Protein AF-A0A6P1MHG3-F1 (afdb_monomer)

Sequence (185 aa):
MEKFYLDSYISREIKKKPGSLFSFETLCKLINLEFQQEWEEDNKDIQRMLSIQKNAIIGFNKEVIFFKSKIKYFVKKHNAGGTEFPKWYKNLEEAIYHENWGLAGIAEWFSKEYSESSSCKVIGDRIYFQEKGKMVLKPQKIRQERREQLVRAFLLLTPEERLDKDFHELYTLDGTRITVFRGTQ

Radius of gyration: 17.63 Å; Cα contacts (8 Å, |Δi|>4): 187; chains: 1; bounding box: 49×36×48 Å

Secondary structure (DSSP, 8-state):
-----HHHHHHHHTTS-SS-SS-HHHHHHHHHHHHHHHHHTTSS-HHHHHHHHHHHHHT-HHHHHHHHHHHHHHHHHTT-TT----TTSSSHHHHHHHHHTS-GGGGGGGSGGGTT---EEEETTEEEEEETTEEEEEEEE--HHHHHHHHHHHHTT-TTS-TT-SEEEEE-TT--EEEEE----

Organism: NCBI:txid2697030

Foldseek 3Di:
DDPPPVVVVLVVLCPDDDDQSDALVRLLVVLLVVVVVVQVVVVPCPVVVLVLLLCVQLPNVVSLCVQLVSSVVVCVVVVRLPHDADPLAPGSSRQSCCQNRYVHPCVSCPDPVNPVFPDWDADAQWIWTQDPNDTDTDPHGDHPVRVVVVVVSQCVVPVVDDPPDQWDWDAGPVRDIDIHGHDDD

Structure (mmCIF, N/CA/C/O backbone):
data_AF-A0A6P1MHG3-F1
#
_entry.id   AF-A0A6P1MHG3-F1
#
loop_
_atom_site.group_PDB
_atom_site.id
_atom_site.type_symbol
_atom_site.label_atom_id
_atom_site.label_alt_id
_atom_site.label_comp_id
_atom_site.label_asym_id
_atom_site.label_entity_id
_atom_site.label_seq_id
_atom_site.pdbx_PDB_ins_code
_atom_site.Cartn_x
_atom_site.Cartn_y
_atom_site.Cartn_z
_atom_site.occupancy
_atom_site.B_iso_or_equiv
_atom_site.auth_seq_id
_atom_site.auth_comp_id
_atom_site.auth_asym_i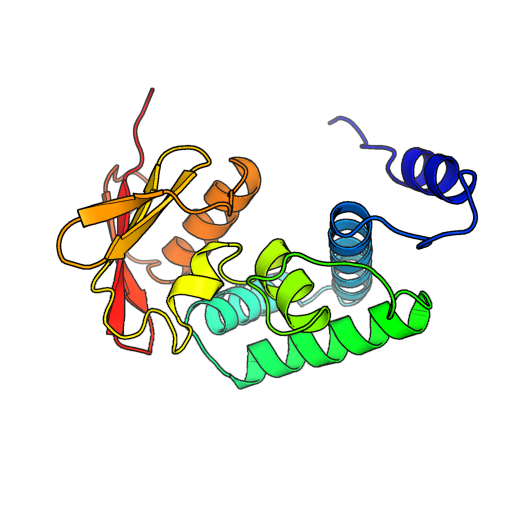d
_atom_site.auth_atom_id
_atom_site.pdbx_PDB_model_num
ATOM 1 N N . MET A 1 1 ? 21.227 -20.496 4.115 1.00 32.41 1 MET A N 1
ATOM 2 C CA . MET A 1 1 ? 20.819 -19.363 3.261 1.00 32.41 1 MET A CA 1
ATOM 3 C C . MET A 1 1 ? 20.425 -19.956 1.916 1.00 32.41 1 MET A C 1
ATOM 5 O O . MET A 1 1 ? 21.299 -20.266 1.116 1.00 32.41 1 MET A O 1
ATOM 9 N N . GLU A 1 2 ? 19.146 -20.286 1.732 1.00 28.66 2 GLU A N 1
ATOM 10 C CA . GLU A 1 2 ? 18.665 -20.869 0.473 1.00 28.66 2 GLU A CA 1
ATOM 11 C C . GLU A 1 2 ? 18.708 -19.803 -0.622 1.00 28.66 2 GLU A C 1
ATOM 13 O O . GLU A 1 2 ? 17.993 -18.806 -0.566 1.00 28.66 2 GLU A O 1
ATOM 18 N N . LYS A 1 3 ? 19.581 -20.006 -1.614 1.00 34.53 3 LYS A N 1
ATOM 19 C CA . LYS A 1 3 ? 19.561 -19.249 -2.866 1.00 34.53 3 LYS A CA 1
ATOM 20 C C . LYS A 1 3 ? 18.254 -19.585 -3.580 1.00 34.53 3 LYS A C 1
ATOM 22 O O . LYS A 1 3 ? 18.106 -20.671 -4.133 1.00 34.53 3 LYS A O 1
ATOM 27 N N . PHE A 1 4 ? 17.290 -18.676 -3.520 1.00 40.56 4 PHE A N 1
ATOM 28 C CA . PHE A 1 4 ? 16.032 -18.782 -4.245 1.00 40.56 4 PHE A CA 1
ATOM 29 C C . PHE A 1 4 ? 16.344 -18.651 -5.746 1.00 40.56 4 PHE A C 1
ATOM 31 O O . PHE A 1 4 ? 16.581 -17.551 -6.237 1.00 40.56 4 PHE A O 1
ATOM 38 N N . TYR A 1 5 ? 16.427 -19.772 -6.473 1.00 47.25 5 TYR A N 1
ATOM 39 C CA . TYR A 1 5 ? 16.747 -19.814 -7.910 1.00 47.25 5 TYR A CA 1
ATOM 40 C C . TYR A 1 5 ? 15.567 -19.310 -8.762 1.00 47.25 5 TYR A C 1
ATOM 42 O O . TYR A 1 5 ? 14.957 -20.065 -9.526 1.00 47.25 5 TYR A O 1
ATOM 50 N N . LEU A 1 6 ? 15.232 -18.026 -8.630 1.00 48.16 6 LEU A N 1
ATOM 51 C CA . LEU A 1 6 ? 14.148 -17.374 -9.363 1.00 48.16 6 LEU A CA 1
ATOM 52 C C . LEU A 1 6 ? 14.416 -17.356 -10.876 1.00 48.16 6 LEU A C 1
ATOM 54 O O . LEU A 1 6 ? 13.476 -17.513 -11.648 1.00 48.16 6 LEU A O 1
ATOM 58 N N . ASP A 1 7 ? 15.683 -17.303 -11.296 1.00 50.72 7 ASP A N 1
ATOM 59 C CA . ASP A 1 7 ? 16.084 -17.401 -12.708 1.00 50.72 7 ASP A CA 1
ATOM 60 C C . ASP A 1 7 ? 15.585 -18.698 -13.356 1.00 50.72 7 ASP A C 1
ATOM 62 O O . ASP A 1 7 ? 15.110 -18.708 -14.495 1.00 50.72 7 ASP A O 1
ATOM 66 N N . SER A 1 8 ? 15.614 -19.800 -12.597 1.00 52.38 8 SER A N 1
ATOM 67 C CA . SER A 1 8 ? 15.107 -21.097 -13.052 1.00 52.38 8 SER A CA 1
ATOM 68 C C . SER A 1 8 ? 13.573 -21.141 -13.110 1.00 52.38 8 SER A C 1
ATOM 70 O O . SER A 1 8 ? 13.010 -21.816 -13.974 1.00 52.38 8 SER A O 1
ATOM 72 N N . TYR A 1 9 ? 12.891 -20.383 -12.244 1.00 52.88 9 TYR A N 1
ATOM 73 C CA . TYR A 1 9 ? 11.432 -20.266 -12.207 1.00 52.88 9 TYR A CA 1
ATOM 74 C C . TYR A 1 9 ? 10.908 -19.371 -13.337 1.00 52.88 9 TYR A C 1
ATOM 76 O O . TYR A 1 9 ? 10.022 -19.779 -14.083 1.00 52.88 9 TYR A O 1
ATOM 84 N N . ILE A 1 10 ? 11.515 -18.199 -13.542 1.00 56.59 10 ILE A N 1
ATOM 85 C CA . ILE A 1 10 ? 11.190 -17.272 -14.636 1.00 56.59 10 ILE A CA 1
ATOM 86 C C . ILE A 1 10 ? 11.424 -17.958 -15.989 1.00 56.59 10 ILE A C 1
ATOM 88 O O . ILE A 1 10 ? 10.539 -17.949 -16.843 1.00 56.59 10 ILE A O 1
ATOM 92 N N . SER A 1 11 ? 12.550 -18.661 -16.155 1.00 58.47 11 SER A N 1
ATOM 93 C CA . SER A 1 11 ? 12.843 -19.436 -17.373 1.00 58.47 11 SER A CA 1
ATOM 94 C C . SER A 1 11 ? 11.830 -20.557 -17.642 1.00 58.47 11 SER A C 1
ATOM 96 O O . SER A 1 11 ? 11.616 -20.948 -18.792 1.00 58.47 11 SER A O 1
ATOM 98 N N . ARG A 1 12 ? 11.208 -21.099 -16.588 1.00 51.66 12 ARG A N 1
ATOM 99 C CA . ARG A 1 12 ? 10.183 -22.146 -16.680 1.00 51.66 12 ARG A CA 1
ATOM 100 C C . ARG A 1 12 ? 8.803 -21.567 -17.015 1.00 51.66 12 ARG A C 1
ATOM 102 O O . ARG A 1 12 ? 8.076 -22.197 -17.782 1.00 51.66 12 ARG A O 1
ATOM 109 N N . GLU A 1 13 ? 8.476 -20.375 -16.519 1.00 49.97 13 GLU A N 1
ATOM 110 C CA . GLU A 1 13 ? 7.206 -19.686 -16.790 1.00 49.97 13 GLU A CA 1
ATOM 111 C C . GLU A 1 13 ? 7.167 -19.033 -18.184 1.00 49.97 13 GLU A C 1
ATOM 113 O O . GLU A 1 13 ? 6.150 -19.135 -18.865 1.00 49.97 13 GLU A O 1
ATOM 118 N N . ILE A 1 14 ? 8.294 -18.508 -18.690 1.00 55.22 14 ILE A N 1
ATOM 119 C CA . ILE A 1 14 ? 8.416 -17.985 -20.072 1.00 55.22 14 ILE A CA 1
ATOM 120 C C . ILE A 1 14 ? 8.042 -19.049 -21.128 1.00 55.22 14 ILE A C 1
ATOM 122 O O . ILE A 1 14 ? 7.608 -18.719 -22.231 1.00 55.22 14 ILE A O 1
ATOM 126 N N . LYS A 1 15 ? 8.164 -20.345 -20.803 1.00 51.06 15 LYS A N 1
ATOM 127 C CA . LYS A 1 15 ? 7.845 -21.456 -21.717 1.00 51.06 15 LYS A CA 1
ATOM 128 C C . LYS A 1 15 ? 6.354 -21.827 -21.786 1.00 51.06 15 LYS A C 1
ATOM 130 O O . LYS A 1 15 ? 6.013 -22.720 -22.563 1.00 51.06 15 LYS A O 1
ATOM 135 N N . LYS A 1 16 ? 5.449 -21.199 -21.021 1.00 43.06 16 LYS A N 1
ATOM 136 C CA . LYS A 1 16 ? 4.020 -21.571 -20.994 1.00 43.06 16 LYS A CA 1
ATOM 137 C C . LYS A 1 16 ? 3.087 -20.483 -21.555 1.00 43.06 16 LYS A C 1
ATOM 139 O O . LYS A 1 16 ? 2.749 -19.534 -20.871 1.00 43.06 16 LYS A O 1
ATOM 144 N N . LYS A 1 17 ? 2.569 -20.784 -22.757 1.00 40.12 17 LYS A N 1
ATOM 145 C CA . LYS A 1 17 ? 1.409 -20.226 -23.498 1.00 40.12 17 LYS A CA 1
ATOM 146 C C . LYS A 1 17 ? 1.452 -18.745 -23.952 1.00 40.12 17 LYS A C 1
ATOM 148 O O . LYS A 1 17 ? 1.826 -17.862 -23.194 1.00 40.12 17 LYS A O 1
ATOM 153 N N . PRO A 1 18 ? 0.981 -18.450 -25.185 1.00 42.03 18 PRO A N 1
ATOM 154 C CA . PRO A 1 18 ? 0.890 -17.094 -25.715 1.00 42.03 18 PRO A CA 1
ATOM 155 C C . PRO A 1 18 ? -0.432 -16.453 -25.268 1.00 42.03 18 PRO A C 1
ATOM 157 O O . PRO A 1 18 ? -1.467 -16.600 -25.912 1.00 42.03 18 PRO A O 1
ATOM 160 N N . GLY A 1 19 ? -0.404 -15.777 -24.125 1.00 46.69 19 GLY A N 1
ATOM 161 C CA . GLY A 1 19 ? -1.528 -15.007 -23.595 1.00 46.69 19 GLY A CA 1
ATOM 162 C C . GLY A 1 19 ? -1.144 -14.427 -22.241 1.00 46.69 19 GLY A C 1
ATOM 163 O O . GLY A 1 19 ? -1.100 -15.174 -21.275 1.00 46.69 19 GLY A O 1
ATOM 164 N N . SER A 1 20 ? -0.820 -13.127 -22.206 1.00 53.25 20 SER A N 1
ATOM 165 C CA . SER A 1 20 ? -0.158 -12.420 -21.094 1.00 53.25 20 SER A CA 1
ATOM 166 C C . SER A 1 20 ? 1.144 -13.096 -20.650 1.00 53.25 20 SER A C 1
ATOM 168 O O . SER A 1 20 ? 1.134 -14.040 -19.870 1.00 53.25 20 SER A O 1
ATOM 170 N N . LEU A 1 21 ? 2.292 -12.601 -21.128 1.00 61.59 21 LEU A N 1
ATOM 171 C CA . LEU A 1 21 ? 3.614 -13.178 -20.826 1.00 61.59 21 LEU A CA 1
ATOM 172 C C . LEU A 1 21 ? 3.923 -13.260 -19.311 1.00 61.59 21 LEU A C 1
ATOM 174 O O . LEU A 1 21 ? 4.825 -13.989 -18.908 1.00 61.59 21 LEU A O 1
ATOM 178 N N . PHE A 1 22 ? 3.183 -12.516 -18.479 1.00 70.31 22 PHE A N 1
ATOM 179 C CA . PHE A 1 22 ? 3.336 -12.480 -17.030 1.00 70.31 22 PHE A CA 1
ATOM 180 C C . PHE A 1 22 ? 1.978 -12.554 -16.324 1.00 70.31 22 PHE A C 1
ATOM 182 O O . PHE A 1 22 ? 0.999 -11.949 -16.759 1.00 70.31 22 PHE A O 1
ATOM 189 N N . SER A 1 23 ? 1.929 -13.251 -15.187 1.00 91.62 23 SER A N 1
ATOM 190 C CA . SER A 1 23 ? 0.894 -12.980 -14.185 1.00 91.62 23 SER A CA 1
ATOM 191 C C . SER A 1 23 ? 1.211 -11.655 -13.484 1.00 91.62 23 SER A C 1
ATOM 193 O O . SER A 1 23 ? 2.384 -11.282 -13.388 1.00 91.62 23 SER A O 1
ATOM 195 N N . PHE A 1 24 ? 0.200 -10.970 -12.943 1.00 93.31 24 PHE A N 1
ATOM 196 C CA . PHE A 1 24 ? 0.411 -9.756 -12.146 1.00 93.31 24 PHE A CA 1
ATOM 197 C C . PHE A 1 24 ? 1.434 -9.971 -11.020 1.00 93.31 24 PHE A C 1
ATOM 199 O O . PHE A 1 24 ? 2.366 -9.186 -10.870 1.00 93.31 24 PHE A O 1
ATOM 206 N N . GLU A 1 25 ? 1.327 -11.086 -10.287 1.00 91.62 25 GLU A N 1
ATOM 207 C CA . GLU A 1 25 ? 2.263 -11.416 -9.205 1.00 91.62 25 GLU A CA 1
ATOM 208 C C . GLU A 1 25 ? 3.701 -11.593 -9.715 1.00 91.62 25 GLU A C 1
ATOM 210 O O . GLU A 1 25 ? 4.651 -11.142 -9.072 1.00 91.62 25 GLU A O 1
ATOM 215 N N . THR A 1 26 ? 3.877 -12.238 -10.874 1.00 92.56 26 THR A N 1
ATOM 216 C CA . THR A 1 26 ? 5.199 -12.420 -11.492 1.00 92.56 26 THR A CA 1
ATOM 217 C C . THR A 1 26 ? 5.776 -11.083 -11.946 1.00 92.56 26 THR A C 1
ATOM 219 O O . THR A 1 26 ? 6.963 -10.837 -11.744 1.00 92.56 26 THR A O 1
ATOM 222 N N . LEU A 1 27 ? 4.946 -10.203 -12.511 1.00 94.19 27 LEU A N 1
ATOM 223 C CA . LEU A 1 27 ? 5.367 -8.877 -12.953 1.00 94.19 27 LEU A CA 1
ATOM 224 C C . LEU A 1 27 ? 5.789 -7.991 -11.774 1.00 94.19 27 LEU A C 1
ATOM 226 O O . LEU A 1 27 ? 6.819 -7.325 -11.859 1.00 94.19 27 LEU A O 1
ATOM 230 N N . CYS A 1 28 ? 5.056 -8.027 -10.656 1.00 93.56 28 CYS A N 1
ATOM 231 C CA . CYS A 1 28 ? 5.449 -7.326 -9.432 1.00 93.56 28 CYS A CA 1
ATOM 232 C C . CYS A 1 28 ? 6.841 -7.764 -8.962 1.00 93.56 28 CYS A C 1
ATOM 234 O O . CYS A 1 28 ? 7.691 -6.910 -8.709 1.00 93.56 28 CYS A O 1
ATOM 236 N N . LYS A 1 29 ? 7.105 -9.077 -8.916 1.00 91.88 29 LYS A N 1
ATOM 237 C CA . LYS A 1 29 ? 8.416 -9.623 -8.525 1.00 91.88 29 LYS A CA 1
ATOM 238 C C . LYS A 1 29 ? 9.528 -9.227 -9.491 1.00 91.88 29 LYS A C 1
ATOM 240 O O . LYS A 1 29 ? 10.587 -8.806 -9.040 1.00 91.88 29 LYS A O 1
ATOM 245 N N . LEU A 1 30 ? 9.283 -9.341 -10.797 1.00 92.81 30 LEU A N 1
ATOM 246 C CA . LEU A 1 30 ? 10.249 -8.968 -11.832 1.00 92.81 30 LEU A CA 1
ATOM 247 C C . LEU A 1 30 ? 10.656 -7.500 -11.701 1.00 92.81 30 LEU A C 1
ATOM 249 O O . LEU A 1 30 ? 11.839 -7.182 -11.680 1.00 92.81 30 LEU A O 1
ATOM 253 N N . ILE A 1 31 ? 9.674 -6.610 -11.567 1.00 92.38 31 ILE A N 1
ATOM 254 C CA . ILE A 1 31 ? 9.943 -5.180 -11.437 1.00 92.38 31 ILE A CA 1
ATOM 255 C C . ILE A 1 31 ? 10.647 -4.891 -10.112 1.00 92.38 31 ILE A C 1
ATOM 257 O O . ILE A 1 31 ? 11.591 -4.115 -10.100 1.00 92.38 31 ILE A O 1
ATOM 261 N N . ASN A 1 32 ? 10.255 -5.530 -9.006 1.00 89.88 32 ASN A N 1
ATOM 262 C CA . ASN A 1 32 ? 10.971 -5.377 -7.739 1.00 89.88 32 ASN A CA 1
ATOM 263 C C . ASN A 1 32 ? 12.460 -5.746 -7.872 1.00 89.88 32 ASN A C 1
ATOM 265 O O . ASN A 1 32 ? 13.307 -4.994 -7.398 1.00 89.88 32 ASN A O 1
ATOM 269 N N . LEU A 1 33 ? 12.764 -6.841 -8.577 1.00 88.94 33 LEU A N 1
ATOM 270 C CA . LEU A 1 33 ? 14.132 -7.288 -8.831 1.00 88.94 33 LEU A CA 1
ATOM 271 C C . LEU A 1 33 ? 14.917 -6.308 -9.712 1.00 88.94 33 LEU A C 1
ATOM 273 O O . LEU A 1 33 ? 16.041 -5.970 -9.371 1.00 88.94 33 LEU A O 1
ATOM 277 N N . GLU A 1 34 ? 14.334 -5.820 -10.809 1.00 90.31 34 GLU A N 1
ATOM 278 C CA . GLU A 1 34 ? 14.972 -4.812 -11.677 1.00 90.31 34 GLU A CA 1
ATOM 279 C C . GLU A 1 34 ? 15.290 -3.527 -10.898 1.00 90.31 34 GLU A C 1
ATOM 281 O O . GLU A 1 34 ? 16.367 -2.953 -11.036 1.00 90.31 34 GLU A O 1
ATOM 286 N N . PHE A 1 35 ? 14.383 -3.108 -10.010 1.00 88.25 35 PHE A N 1
ATOM 287 C CA . PHE A 1 35 ? 14.652 -2.009 -9.088 1.00 88.25 35 PHE A CA 1
ATOM 288 C C . PHE A 1 35 ? 15.822 -2.325 -8.144 1.00 88.25 35 PHE A C 1
ATOM 290 O O . PHE A 1 35 ? 16.689 -1.476 -7.980 1.00 88.25 35 PHE A O 1
ATOM 297 N N . GLN A 1 36 ? 15.861 -3.518 -7.538 1.00 82.50 36 GLN A N 1
ATOM 298 C CA . GLN A 1 36 ? 16.950 -3.931 -6.644 1.00 82.50 36 GLN A CA 1
ATOM 299 C C . GLN A 1 36 ? 18.303 -3.983 -7.360 1.00 82.50 36 GLN A C 1
ATOM 301 O O . GLN A 1 36 ? 19.272 -3.446 -6.836 1.00 82.50 36 GLN A O 1
ATOM 306 N N . GLN A 1 37 ? 18.360 -4.565 -8.558 1.00 84.94 37 GLN A N 1
ATOM 307 C CA . GLN A 1 37 ? 19.585 -4.672 -9.355 1.00 84.94 37 GLN A CA 1
ATOM 308 C C . GLN A 1 37 ? 20.145 -3.294 -9.709 1.00 84.94 37 GLN A C 1
ATOM 310 O O . GLN A 1 37 ? 21.311 -3.020 -9.438 1.00 84.94 37 GLN A O 1
ATOM 315 N N . GLU A 1 38 ? 19.304 -2.393 -10.226 1.00 80.44 38 GLU A N 1
ATOM 316 C CA . GLU A 1 38 ? 19.743 -1.033 -10.560 1.00 80.44 38 GLU A CA 1
ATOM 317 C C . GLU A 1 38 ? 20.213 -0.257 -9.315 1.00 80.44 38 GLU A C 1
ATOM 319 O O . GLU A 1 38 ? 21.071 0.613 -9.406 1.00 80.44 38 GLU A O 1
ATOM 324 N N . TRP A 1 39 ? 19.676 -0.570 -8.132 1.00 74.50 39 TRP A N 1
ATOM 325 C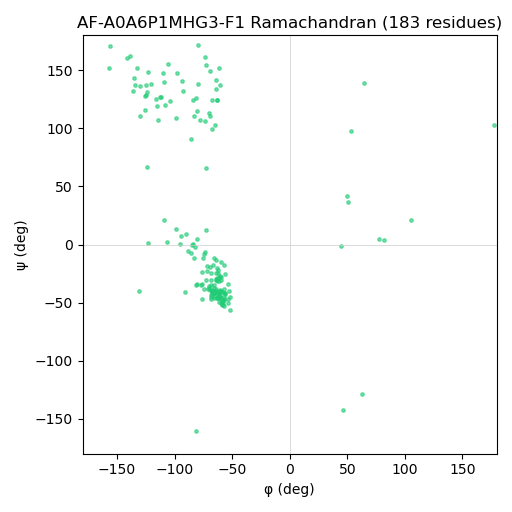 CA . TRP A 1 39 ? 20.084 0.061 -6.874 1.00 74.50 39 TRP A CA 1
ATOM 326 C C . TRP A 1 39 ? 21.365 -0.522 -6.268 1.00 74.50 39 TRP A C 1
ATOM 328 O O . TRP A 1 39 ? 22.126 0.215 -5.639 1.00 74.50 39 TRP A O 1
ATOM 338 N N . GLU A 1 40 ? 21.609 -1.823 -6.426 1.00 71.88 40 GLU A N 1
ATOM 339 C CA . GLU A 1 40 ? 22.845 -2.477 -5.980 1.00 71.88 40 GLU A CA 1
ATOM 340 C C . GLU A 1 40 ? 24.060 -1.976 -6.771 1.00 71.88 40 GLU A C 1
ATOM 342 O O . GLU A 1 40 ? 25.135 -1.786 -6.197 1.00 71.88 40 GLU A O 1
ATOM 347 N N . GLU A 1 41 ? 23.875 -1.675 -8.057 1.00 71.00 41 GLU A N 1
ATOM 348 C CA . GLU A 1 41 ? 24.913 -1.095 -8.913 1.00 71.00 41 GLU A CA 1
ATOM 349 C C . GLU A 1 41 ? 25.349 0.315 -8.455 1.00 71.00 41 GLU A C 1
ATOM 351 O O . GLU A 1 41 ? 26.501 0.697 -8.670 1.00 71.00 41 GLU A O 1
ATOM 356 N N . ASP A 1 42 ? 24.490 1.056 -7.739 1.00 62.72 42 ASP A N 1
ATOM 357 C CA . ASP A 1 42 ? 24.722 2.463 -7.365 1.00 62.72 42 ASP A CA 1
ATOM 358 C C . ASP A 1 42 ? 25.339 2.679 -5.957 1.00 62.72 42 ASP A C 1
ATOM 360 O O . ASP A 1 42 ? 25.588 3.817 -5.558 1.00 62.72 42 ASP A O 1
ATOM 364 N N . ASN A 1 43 ? 25.626 1.606 -5.197 1.00 55.62 43 ASN A N 1
ATOM 365 C CA . ASN A 1 43 ? 26.450 1.487 -3.961 1.00 55.62 43 ASN A CA 1
ATOM 366 C C . ASN A 1 43 ? 26.303 2.527 -2.803 1.00 55.62 43 ASN A C 1
ATOM 368 O O . ASN A 1 43 ? 26.952 2.387 -1.765 1.00 55.62 43 ASN A O 1
ATOM 372 N N . LYS A 1 44 ? 25.458 3.561 -2.913 1.00 54.28 44 LYS A N 1
ATOM 373 C CA . LYS A 1 44 ? 25.225 4.626 -1.908 1.00 54.28 44 LYS A CA 1
ATOM 374 C C . LYS A 1 44 ? 23.761 4.753 -1.470 1.00 54.28 44 LYS A C 1
ATOM 376 O O . LYS A 1 44 ? 23.443 5.598 -0.634 1.00 54.28 44 LYS A O 1
ATOM 381 N N . ASP A 1 45 ? 22.875 3.905 -1.986 1.00 59.41 45 ASP A N 1
ATOM 382 C CA . ASP A 1 45 ? 21.444 4.212 -2.034 1.00 59.41 45 ASP A CA 1
ATOM 383 C C . ASP A 1 45 ? 20.555 3.451 -1.040 1.00 59.41 45 ASP A C 1
ATOM 385 O O . ASP A 1 45 ? 19.364 3.720 -0.994 1.00 59.41 45 ASP A O 1
ATOM 389 N N . ILE A 1 46 ? 21.074 2.587 -0.158 1.00 56.41 46 ILE A N 1
ATOM 390 C CA . ILE A 1 46 ? 20.219 1.849 0.805 1.00 56.41 46 ILE A CA 1
ATOM 391 C C . ILE A 1 46 ? 19.488 2.800 1.774 1.00 56.41 46 ILE A C 1
ATOM 393 O O . ILE A 1 46 ? 18.284 2.673 1.992 1.00 56.41 46 ILE A O 1
ATOM 397 N N . GLN A 1 47 ? 20.187 3.793 2.337 1.00 58.06 47 GLN A N 1
ATOM 398 C CA . GLN A 1 47 ? 19.576 4.787 3.237 1.00 58.06 47 GLN A CA 1
ATOM 399 C C . GLN A 1 47 ? 18.633 5.740 2.490 1.00 58.06 47 GLN A C 1
ATOM 401 O O . GLN A 1 47 ? 17.577 6.111 3.003 1.00 58.06 47 GLN A O 1
ATOM 406 N N . ARG A 1 48 ? 18.981 6.092 1.248 1.00 62.41 48 ARG A N 1
ATOM 407 C CA . ARG A 1 48 ? 18.127 6.885 0.361 1.00 62.41 48 ARG A CA 1
ATOM 408 C C . ARG A 1 48 ? 16.885 6.107 -0.074 1.00 62.41 48 ARG A C 1
ATOM 410 O O . ARG A 1 48 ? 15.813 6.676 -0.189 1.00 62.41 48 ARG A O 1
ATOM 417 N N . MET A 1 49 ? 16.995 4.800 -0.265 1.00 62.62 49 MET A N 1
ATOM 418 C CA . MET A 1 49 ? 15.893 3.909 -0.611 1.00 62.62 49 MET A CA 1
ATOM 419 C C . MET A 1 49 ? 14.930 3.784 0.563 1.00 62.62 49 MET A C 1
ATOM 421 O O . MET A 1 49 ? 13.726 3.936 0.375 1.00 62.62 49 MET A O 1
ATOM 425 N N . LEU A 1 50 ? 15.451 3.558 1.773 1.00 63.06 50 LEU A N 1
ATOM 426 C CA . LEU A 1 50 ? 14.632 3.552 2.981 1.00 63.06 50 LEU A CA 1
ATOM 427 C C . LEU A 1 50 ? 13.922 4.896 3.153 1.00 63.06 50 LEU A C 1
ATOM 429 O O . LEU A 1 50 ? 12.733 4.895 3.450 1.00 63.06 50 LEU A O 1
ATOM 433 N N . SER A 1 51 ? 14.589 6.028 2.893 1.00 63.56 51 SER A N 1
ATOM 434 C CA . SER A 1 51 ? 13.956 7.351 2.972 1.00 63.56 51 SER A CA 1
ATOM 435 C C . SER A 1 51 ? 12.932 7.606 1.859 1.00 63.56 51 SER A C 1
ATOM 437 O O . SER A 1 51 ? 11.874 8.162 2.132 1.00 63.56 51 SER A O 1
ATOM 439 N N . ILE A 1 52 ? 13.180 7.145 0.633 1.00 65.69 52 ILE A N 1
ATOM 440 C CA . ILE A 1 52 ? 12.254 7.263 -0.500 1.00 65.69 52 ILE A CA 1
ATOM 441 C C . ILE A 1 52 ? 11.016 6.382 -0.286 1.00 65.69 52 ILE A C 1
ATOM 443 O O . ILE A 1 52 ? 9.897 6.850 -0.480 1.00 65.69 52 ILE A O 1
ATOM 447 N N . GLN A 1 53 ? 11.186 5.131 0.152 1.00 62.31 53 GLN A N 1
ATOM 448 C CA . GLN A 1 53 ? 10.074 4.233 0.490 1.00 62.31 53 GLN A CA 1
ATOM 449 C C . GLN A 1 53 ? 9.260 4.790 1.654 1.00 62.31 53 GLN A C 1
ATOM 451 O O . GLN A 1 53 ? 8.034 4.862 1.577 1.00 62.31 53 GLN A O 1
ATOM 456 N N . LYS A 1 54 ? 9.955 5.248 2.699 1.00 67.75 54 LYS A N 1
ATOM 457 C CA . LYS A 1 54 ? 9.373 5.952 3.835 1.00 67.75 54 LYS A CA 1
ATOM 458 C C . LYS A 1 54 ? 8.517 7.125 3.350 1.00 67.75 54 LYS A C 1
ATOM 460 O O . LYS A 1 54 ? 7.322 7.149 3.613 1.00 67.75 54 LYS A O 1
ATOM 465 N N . ASN A 1 55 ? 9.081 8.044 2.572 1.00 65.62 55 ASN A N 1
ATOM 466 C CA . ASN A 1 55 ? 8.371 9.219 2.069 1.00 65.62 55 ASN A CA 1
ATOM 467 C C . ASN A 1 55 ? 7.163 8.853 1.189 1.00 65.62 55 ASN A C 1
ATOM 469 O O . ASN A 1 55 ? 6.097 9.459 1.309 1.00 65.62 55 ASN A O 1
ATOM 473 N N . ALA A 1 56 ? 7.297 7.835 0.341 1.00 62.66 56 ALA A N 1
ATOM 474 C CA . ALA A 1 56 ? 6.228 7.402 -0.551 1.00 62.66 56 ALA A CA 1
ATOM 475 C C . ALA A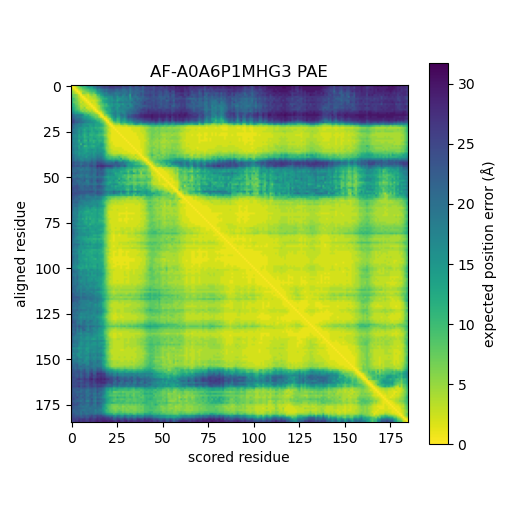 1 56 ? 5.039 6.772 0.208 1.00 62.66 56 ALA A C 1
ATOM 477 O O . ALA A 1 56 ? 3.892 6.922 -0.215 1.00 62.66 56 ALA A O 1
ATOM 478 N N . ILE A 1 57 ? 5.292 6.125 1.351 1.00 64.12 57 ILE A N 1
ATOM 479 C CA . ILE A 1 57 ? 4.258 5.558 2.234 1.00 64.12 57 ILE A CA 1
ATOM 480 C C . ILE A 1 57 ? 3.554 6.641 3.064 1.00 64.12 57 ILE A C 1
ATOM 482 O O . ILE A 1 57 ? 2.353 6.534 3.294 1.00 64.12 57 ILE A O 1
ATOM 486 N N . ILE A 1 58 ? 4.260 7.701 3.473 1.00 65.50 58 ILE A N 1
ATOM 487 C CA . ILE A 1 58 ? 3.648 8.836 4.191 1.00 65.50 58 ILE A CA 1
ATOM 488 C C . ILE A 1 58 ? 2.773 9.697 3.254 1.00 65.50 58 ILE A C 1
ATOM 490 O O . ILE A 1 58 ? 1.936 10.463 3.726 1.00 65.50 58 ILE A O 1
ATOM 494 N N . GLY A 1 59 ? 2.952 9.582 1.933 1.00 60.16 59 GLY A N 1
ATOM 495 C CA . GLY A 1 59 ? 2.165 10.319 0.938 1.00 60.16 59 GLY A CA 1
ATOM 496 C C . GLY A 1 59 ? 2.905 11.477 0.265 1.00 60.16 59 GLY A C 1
ATOM 497 O O . GLY A 1 59 ? 2.267 12.370 -0.296 1.00 60.16 59 GLY A O 1
ATOM 498 N N . PHE A 1 60 ? 4.243 11.497 0.271 1.00 61.62 60 PHE A N 1
ATOM 499 C CA . PHE A 1 60 ? 4.976 12.466 -0.542 1.00 61.62 60 PHE A CA 1
ATOM 500 C C . PHE A 1 60 ? 4.833 12.136 -2.040 1.00 61.62 60 PHE A C 1
ATOM 502 O O . PHE A 1 60 ? 5.372 11.160 -2.563 1.00 61.62 60 PHE A O 1
ATOM 509 N N . ASN A 1 61 ? 4.093 12.993 -2.750 1.00 70.50 61 ASN A N 1
ATOM 510 C CA . ASN A 1 61 ? 3.725 12.792 -4.154 1.00 70.50 61 ASN A CA 1
ATOM 511 C C . ASN A 1 61 ? 4.922 12.679 -5.113 1.00 70.50 61 ASN A C 1
ATOM 513 O O . ASN A 1 61 ? 4.817 11.997 -6.132 1.00 70.50 61 ASN A O 1
ATOM 517 N N . LYS A 1 62 ? 6.055 13.334 -4.822 1.00 75.88 62 LYS A N 1
ATOM 518 C CA . LYS A 1 62 ? 7.227 13.323 -5.716 1.00 75.88 62 LYS A CA 1
ATOM 519 C C . LYS A 1 62 ? 7.835 11.922 -5.819 1.00 75.88 62 LYS A C 1
ATOM 521 O O . LYS A 1 62 ? 8.126 11.455 -6.917 1.00 75.88 62 LYS A O 1
ATOM 526 N N . GLU A 1 63 ? 7.968 11.238 -4.693 1.00 76.56 63 GLU A N 1
ATOM 527 C CA . GLU A 1 63 ? 8.529 9.896 -4.578 1.00 76.56 63 GLU A CA 1
ATOM 528 C C . GLU A 1 63 ? 7.594 8.857 -5.208 1.00 76.56 63 GLU A C 1
ATOM 530 O O . GLU A 1 63 ? 8.048 7.983 -5.946 1.00 76.56 63 GLU A O 1
ATOM 535 N N . VAL A 1 64 ? 6.278 9.009 -5.026 1.00 82.12 64 VAL A N 1
ATOM 536 C CA . VAL A 1 64 ? 5.278 8.173 -5.713 1.00 82.12 64 VAL A CA 1
ATOM 537 C C . VAL A 1 64 ? 5.382 8.327 -7.236 1.00 82.12 64 VAL A C 1
ATOM 539 O O . VAL A 1 64 ? 5.357 7.332 -7.963 1.00 82.12 64 VAL A O 1
ATOM 542 N N . ILE A 1 65 ? 5.527 9.559 -7.740 1.00 86.31 65 ILE A N 1
ATOM 543 C CA . ILE A 1 65 ? 5.691 9.831 -9.178 1.00 86.31 65 ILE A CA 1
ATOM 544 C C . ILE A 1 65 ? 6.977 9.193 -9.713 1.00 86.31 65 ILE A C 1
ATOM 546 O O . ILE A 1 65 ? 6.949 8.611 -10.801 1.00 86.31 65 ILE A O 1
ATOM 550 N N . PHE A 1 66 ? 8.079 9.261 -8.960 1.00 85.56 66 PHE A N 1
ATOM 551 C CA . PHE A 1 66 ? 9.339 8.611 -9.324 1.00 85.56 66 PHE A CA 1
ATOM 552 C C . PHE A 1 66 ? 9.153 7.100 -9.513 1.00 85.56 66 PHE A C 1
ATOM 554 O O . PHE A 1 66 ? 9.453 6.581 -10.592 1.00 85.56 66 PHE A O 1
ATOM 561 N N . PHE A 1 67 ? 8.574 6.409 -8.523 1.00 87.50 67 PHE A N 1
ATOM 562 C CA . PHE A 1 67 ? 8.300 4.975 -8.632 1.00 87.50 67 PHE A CA 1
ATOM 563 C C . PHE A 1 67 ? 7.400 4.655 -9.822 1.00 87.50 67 PHE A C 1
ATOM 565 O O . PHE A 1 67 ? 7.766 3.821 -10.645 1.00 87.50 67 PHE A O 1
ATOM 572 N N . LYS A 1 68 ? 6.253 5.332 -9.958 1.00 91.38 68 LYS A N 1
ATOM 573 C CA . LYS A 1 68 ? 5.305 5.064 -11.053 1.00 91.38 68 LYS A CA 1
ATOM 574 C C . LYS A 1 68 ? 5.939 5.289 -12.430 1.00 91.38 68 LYS A C 1
ATOM 576 O O . LYS A 1 68 ? 5.713 4.494 -13.339 1.00 91.38 68 LYS A O 1
ATOM 581 N N . SER A 1 69 ? 6.774 6.317 -12.584 1.00 92.19 69 SER A N 1
ATOM 582 C CA . SER A 1 69 ? 7.481 6.596 -13.845 1.00 92.19 69 SER A CA 1
ATOM 583 C C . SER A 1 69 ? 8.481 5.494 -14.196 1.00 92.19 69 SER A C 1
ATOM 585 O O . SER A 1 69 ? 8.557 5.065 -15.348 1.00 92.19 69 SER A O 1
ATOM 587 N N . LYS A 1 70 ? 9.213 4.993 -13.199 1.00 91.56 70 LYS A N 1
ATOM 588 C CA . LYS A 1 70 ? 10.198 3.924 -13.382 1.00 91.56 70 LYS A CA 1
ATOM 589 C C . LYS A 1 70 ? 9.545 2.552 -13.589 1.00 91.56 70 LYS A C 1
ATOM 591 O O . LYS A 1 70 ? 9.951 1.804 -14.473 1.00 91.56 70 LYS A O 1
ATOM 596 N N . ILE A 1 71 ? 8.449 2.266 -12.888 1.00 94.31 71 ILE A N 1
ATOM 597 C CA . ILE A 1 71 ? 7.597 1.098 -13.152 1.00 94.31 71 ILE A CA 1
ATOM 598 C C . ILE A 1 71 ? 7.099 1.127 -14.598 1.00 94.31 71 ILE A C 1
ATOM 600 O O . ILE A 1 71 ? 7.233 0.132 -15.305 1.00 94.31 71 ILE A O 1
ATOM 604 N N . LYS A 1 72 ? 6.590 2.272 -15.074 1.00 95.44 72 LYS A N 1
ATOM 605 C CA . LYS A 1 72 ? 6.140 2.431 -16.465 1.00 95.44 72 LYS A CA 1
ATOM 606 C C . LYS A 1 72 ? 7.240 2.096 -17.473 1.00 95.44 72 LYS A C 1
ATOM 608 O O . LYS A 1 72 ? 6.975 1.444 -18.484 1.00 95.44 72 LYS A O 1
ATOM 613 N N . TYR A 1 73 ? 8.469 2.532 -17.196 1.00 94.81 73 TYR A N 1
ATOM 614 C CA . TYR A 1 73 ? 9.635 2.199 -18.010 1.00 94.81 73 TYR A CA 1
ATOM 615 C C . TYR A 1 73 ? 9.870 0.682 -18.065 1.00 94.81 73 TYR A C 1
ATOM 617 O O . TYR A 1 73 ? 9.940 0.131 -19.163 1.00 94.81 73 TYR A O 1
ATOM 625 N N . PHE A 1 74 ? 9.895 -0.012 -16.922 1.00 93.25 74 PHE A N 1
ATOM 626 C CA . PHE A 1 74 ? 10.100 -1.465 -16.891 1.00 93.25 74 PHE A CA 1
ATOM 627 C C . PHE A 1 74 ? 8.949 -2.254 -17.522 1.00 93.25 74 PHE A C 1
ATOM 629 O O . PHE A 1 74 ? 9.185 -3.172 -18.305 1.00 93.25 74 PHE A O 1
ATOM 636 N N . VAL A 1 75 ? 7.697 -1.862 -17.278 1.00 93.25 75 VAL A N 1
ATOM 637 C CA . VAL A 1 75 ? 6.530 -2.473 -17.934 1.00 93.25 75 VAL A CA 1
ATOM 638 C C . VAL A 1 75 ? 6.657 -2.380 -19.458 1.00 93.25 75 VAL A C 1
ATOM 640 O O . VAL A 1 75 ? 6.394 -3.359 -20.160 1.00 93.25 75 VAL A O 1
ATOM 643 N N . LYS A 1 76 ? 7.113 -1.233 -19.982 1.00 93.69 76 LYS A N 1
ATOM 644 C CA . LYS A 1 76 ? 7.372 -1.057 -21.416 1.00 93.69 76 LYS A CA 1
ATOM 645 C C . LYS A 1 76 ? 8.566 -1.892 -21.892 1.00 93.69 76 LYS A C 1
ATOM 647 O O . LYS A 1 76 ? 8.449 -2.537 -22.931 1.00 93.69 76 LYS A O 1
ATOM 652 N N . LYS A 1 77 ? 9.673 -1.918 -21.136 1.00 92.25 77 LYS A N 1
ATOM 653 C CA . LYS A 1 77 ? 10.880 -2.726 -21.416 1.00 92.25 77 LYS A CA 1
ATOM 654 C C . LYS A 1 77 ? 10.532 -4.205 -21.620 1.00 92.25 77 LYS A C 1
ATOM 656 O O . LYS A 1 77 ? 11.057 -4.829 -22.534 1.00 92.25 77 LYS A O 1
ATOM 661 N N . HIS A 1 78 ? 9.608 -4.740 -20.822 1.00 89.94 78 HIS A N 1
ATOM 662 C CA . HIS A 1 78 ? 9.176 -6.141 -20.895 1.00 89.94 78 HIS A CA 1
ATOM 663 C C . HIS A 1 78 ? 7.928 -6.380 -21.758 1.00 89.94 78 HIS A C 1
ATOM 665 O O . HIS A 1 78 ? 7.404 -7.493 -21.768 1.00 89.94 78 HIS A O 1
ATOM 671 N N . ASN A 1 79 ? 7.433 -5.361 -22.471 1.00 89.88 79 ASN A N 1
ATOM 672 C CA . ASN A 1 79 ? 6.196 -5.429 -23.258 1.00 89.88 79 ASN A CA 1
ATOM 673 C C . ASN A 1 79 ? 4.992 -5.982 -22.457 1.00 89.88 79 ASN A C 1
ATOM 675 O O . ASN A 1 79 ? 4.157 -6.723 -22.974 1.00 89.88 79 ASN A O 1
ATOM 679 N N . ALA A 1 80 ? 4.909 -5.630 -21.171 1.00 92.12 80 ALA A N 1
ATOM 680 C CA . ALA A 1 80 ? 3.955 -6.185 -20.211 1.00 92.12 80 ALA A CA 1
ATOM 681 C C . ALA A 1 80 ? 2.722 -5.286 -19.986 1.00 92.12 80 ALA A C 1
ATOM 683 O O . ALA A 1 80 ? 1.964 -5.497 -19.042 1.00 92.12 80 ALA A O 1
ATOM 684 N N . GLY A 1 81 ? 2.498 -4.280 -20.840 1.00 90.56 81 GLY A N 1
ATOM 685 C CA . GLY A 1 81 ? 1.430 -3.284 -20.660 1.00 90.56 81 GLY A CA 1
ATOM 686 C C . GLY A 1 81 ? 0.002 -3.845 -20.699 1.00 90.56 81 GLY A C 1
ATOM 687 O O . GLY A 1 81 ? -0.908 -3.207 -20.186 1.00 90.56 81 GLY A O 1
ATOM 688 N N . GLY A 1 82 ? -0.194 -5.036 -21.275 1.00 89.81 82 GLY A N 1
ATOM 689 C CA . GLY A 1 82 ? -1.484 -5.737 -21.308 1.00 89.81 82 GLY A CA 1
ATOM 690 C C . GLY A 1 82 ? -1.734 -6.680 -20.126 1.00 89.81 82 GLY A C 1
ATOM 691 O O . GLY A 1 82 ? -2.669 -7.471 -20.189 1.00 89.81 82 GLY A O 1
ATOM 692 N N . THR A 1 83 ? -0.890 -6.655 -19.091 1.00 93.19 83 THR A N 1
ATOM 693 C CA . THR A 1 83 ? -1.036 -7.537 -17.922 1.00 93.19 83 THR A CA 1
ATOM 694 C C . THR A 1 83 ? -2.293 -7.165 -17.144 1.00 93.19 83 THR A C 1
ATOM 696 O O . THR A 1 83 ? -2.446 -6.018 -16.726 1.00 93.19 83 THR A O 1
ATOM 699 N N . GLU A 1 84 ? -3.185 -8.131 -16.927 1.00 94.62 84 GLU A N 1
ATOM 700 C CA . GLU A 1 84 ? -4.346 -7.940 -16.058 1.00 94.62 84 GLU A CA 1
ATOM 701 C C . GLU A 1 84 ? -3.900 -7.700 -14.614 1.00 94.62 84 GLU A C 1
ATOM 703 O O . GLU A 1 84 ? -2.963 -8.331 -14.132 1.00 94.62 84 GLU A O 1
ATOM 708 N N . PHE A 1 85 ? -4.581 -6.803 -13.907 1.00 95.31 85 PHE A N 1
ATOM 709 C CA . PHE A 1 85 ? -4.287 -6.459 -12.519 1.00 95.31 85 PHE A CA 1
ATOM 710 C C . PHE A 1 85 ? -5.591 -6.298 -11.722 1.00 95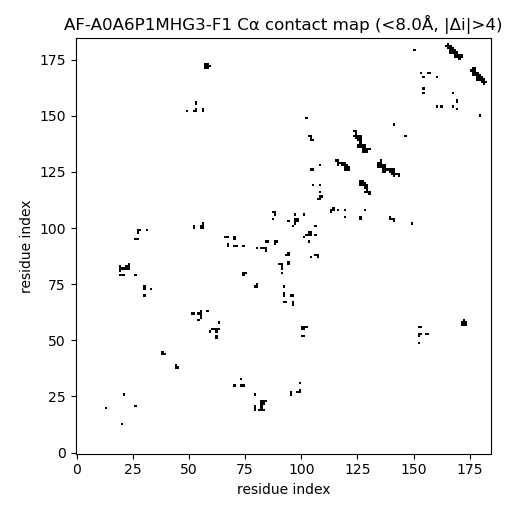.31 85 PHE A C 1
ATOM 712 O O . PHE A 1 85 ? -6.667 -6.156 -12.313 1.00 95.31 85 PHE A O 1
ATOM 719 N N . PRO A 1 86 ? -5.538 -6.340 -10.378 1.00 95.12 86 PRO A N 1
ATOM 720 C CA . PRO A 1 86 ? -6.741 -6.237 -9.566 1.00 95.12 86 PRO A CA 1
ATOM 721 C C . PRO A 1 86 ? -7.503 -4.921 -9.763 1.00 95.12 86 PRO A C 1
ATOM 723 O O . PRO A 1 86 ? -6.916 -3.842 -9.774 1.00 95.12 86 PRO A O 1
ATOM 726 N N . LYS A 1 87 ? -8.835 -5.013 -9.859 1.00 94.75 87 LYS A N 1
ATOM 727 C CA . LYS A 1 87 ? -9.720 -3.894 -10.242 1.00 94.75 87 LYS A CA 1
ATOM 728 C C . LYS A 1 87 ? -9.780 -2.739 -9.241 1.00 94.75 87 LYS A C 1
ATOM 730 O O . LYS A 1 87 ? -10.225 -1.658 -9.603 1.00 94.75 87 LYS A O 1
ATOM 735 N N . TRP A 1 88 ? -9.354 -2.972 -8.003 1.00 94.56 88 TRP A N 1
ATOM 736 C CA . TRP A 1 88 ? -9.280 -1.946 -6.961 1.00 94.56 88 TRP A CA 1
ATOM 737 C C . TRP A 1 88 ? -8.114 -0.968 -7.154 1.00 94.56 88 TRP A C 1
ATOM 739 O O . TRP A 1 88 ? -8.013 0.030 -6.445 1.00 94.56 88 TRP A O 1
ATOM 749 N N . TYR A 1 89 ? -7.221 -1.238 -8.108 1.00 94.38 89 TYR A N 1
ATOM 750 C CA . TYR A 1 89 ? -6.188 -0.300 -8.524 1.00 94.38 89 TYR A CA 1
ATOM 751 C C . TYR A 1 89 ? -6.606 0.452 -9.785 1.00 94.38 89 TYR A C 1
ATOM 753 O O . TYR A 1 89 ? -7.277 -0.083 -10.665 1.00 94.38 89 TYR A O 1
ATOM 761 N N . LYS A 1 90 ? -6.158 1.704 -9.907 1.00 92.50 90 LYS A N 1
ATOM 762 C CA . LYS A 1 90 ? -6.522 2.574 -11.033 1.00 92.50 90 LYS A CA 1
ATOM 763 C C . LYS A 1 90 ? -5.877 2.169 -12.363 1.00 92.50 90 LYS A C 1
ATOM 765 O O . LYS A 1 90 ? -6.475 2.341 -13.421 1.00 92.50 90 LYS A O 1
ATOM 770 N N . ASN A 1 91 ? -4.625 1.726 -12.319 1.00 95.06 91 ASN A N 1
ATOM 771 C CA . ASN A 1 91 ? -3.836 1.302 -13.475 1.00 95.06 91 ASN A CA 1
ATOM 772 C C . ASN A 1 91 ? -2.730 0.334 -13.036 1.00 95.06 91 ASN A C 1
ATOM 774 O O . ASN A 1 91 ? -2.483 0.161 -11.840 1.00 95.06 91 ASN A O 1
ATOM 778 N N . LEU A 1 92 ? -2.066 -0.280 -14.016 1.00 95.56 92 LEU A N 1
ATOM 779 C CA . LEU A 1 92 ? -1.038 -1.291 -13.793 1.00 95.56 92 LEU A CA 1
ATOM 780 C C . LEU A 1 92 ? 0.152 -0.740 -12.995 1.00 95.56 92 LEU A C 1
ATOM 782 O O . LEU A 1 92 ? 0.629 -1.398 -12.072 1.00 95.56 92 LEU A O 1
ATOM 786 N N . GLU A 1 93 ? 0.615 0.473 -13.300 1.00 94.81 93 GLU A N 1
ATOM 787 C CA . GLU A 1 93 ? 1.750 1.088 -12.611 1.00 94.81 93 GLU A CA 1
ATOM 788 C C . GLU A 1 93 ? 1.453 1.349 -11.132 1.00 94.81 93 GLU A C 1
ATOM 790 O O . GLU A 1 93 ? 2.301 1.130 -10.267 1.00 94.81 93 GLU A O 1
ATOM 795 N N . GLU A 1 94 ? 0.238 1.801 -10.834 1.00 93.19 94 GLU A N 1
ATOM 796 C CA . GLU A 1 94 ? -0.253 2.002 -9.477 1.00 93.19 94 GLU A CA 1
ATOM 797 C C . GLU A 1 94 ? -0.414 0.683 -8.727 1.00 93.19 94 GLU A C 1
ATOM 799 O O . GLU A 1 94 ? 0.012 0.590 -7.577 1.00 93.19 94 GLU A O 1
ATOM 804 N N . ALA A 1 95 ? -0.945 -0.342 -9.391 1.00 94.94 95 ALA A N 1
ATOM 805 C CA . ALA A 1 95 ? -1.073 -1.677 -8.827 1.00 94.94 95 ALA A CA 1
ATOM 806 C C . ALA A 1 95 ? 0.297 -2.241 -8.415 1.00 94.94 95 ALA A C 1
ATOM 808 O O . ALA A 1 95 ? 0.494 -2.623 -7.263 1.00 94.94 95 ALA A O 1
ATOM 809 N N . ILE A 1 96 ? 1.274 -2.217 -9.328 1.00 95.00 96 ILE A N 1
ATOM 810 C CA . ILE A 1 96 ? 2.642 -2.692 -9.065 1.00 95.00 96 ILE A CA 1
ATOM 811 C C . ILE A 1 96 ? 3.294 -1.870 -7.949 1.00 95.00 96 ILE A C 1
ATOM 813 O O . ILE A 1 96 ? 3.951 -2.429 -7.069 1.00 95.00 96 ILE A O 1
ATOM 817 N N . TYR A 1 97 ? 3.098 -0.548 -7.958 1.00 92.44 97 TYR A N 1
ATOM 818 C CA . TYR A 1 97 ? 3.623 0.325 -6.913 1.00 92.44 97 TYR A CA 1
ATOM 819 C C . TYR A 1 97 ? 3.100 -0.073 -5.531 1.00 92.44 97 TYR A C 1
ATOM 821 O O . TYR A 1 97 ? 3.896 -0.244 -4.608 1.00 92.44 97 TYR A O 1
ATOM 829 N N . HIS A 1 98 ? 1.784 -0.231 -5.376 1.00 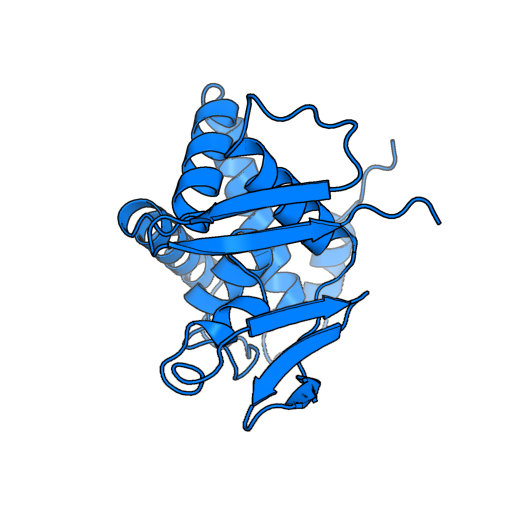91.69 98 HIS A N 1
ATOM 830 C CA . HIS A 1 98 ? 1.184 -0.547 -4.082 1.00 91.69 98 HIS A CA 1
ATOM 831 C C . HIS A 1 98 ? 1.560 -1.941 -3.586 1.00 91.69 98 HIS A C 1
ATOM 833 O O . HIS A 1 98 ? 1.859 -2.091 -2.401 1.00 91.69 98 HIS A O 1
ATOM 839 N N . GLU A 1 99 ? 1.607 -2.936 -4.469 1.00 92.12 99 GLU A N 1
ATOM 840 C CA . GLU A 1 99 ? 1.987 -4.296 -4.079 1.00 92.12 99 GLU A CA 1
ATOM 841 C C . GLU A 1 99 ? 3.441 -4.394 -3.615 1.00 92.12 99 GLU A C 1
ATOM 843 O O . GLU A 1 99 ? 3.720 -5.097 -2.648 1.00 92.12 99 GLU A O 1
ATOM 848 N N . ASN A 1 100 ? 4.362 -3.656 -4.237 1.00 88.50 100 ASN A N 1
ATOM 849 C CA . ASN A 1 100 ? 5.782 -3.744 -3.898 1.00 88.50 100 ASN A CA 1
ATOM 850 C C . ASN A 1 100 ? 6.219 -2.754 -2.806 1.00 88.50 100 ASN A C 1
ATOM 852 O O . ASN A 1 100 ? 7.010 -3.115 -1.937 1.00 88.50 100 ASN A O 1
ATOM 856 N N . TRP A 1 101 ? 5.729 -1.512 -2.839 1.00 84.44 101 TRP A N 1
ATOM 857 C CA . TRP A 1 101 ? 6.253 -0.422 -2.000 1.00 84.44 101 TRP A CA 1
ATOM 858 C C . TRP A 1 101 ? 5.167 0.355 -1.255 1.00 84.44 101 TRP A C 1
ATOM 860 O O . TRP A 1 101 ? 5.350 0.663 -0.081 1.00 84.44 101 TRP A O 1
ATOM 870 N N . GLY A 1 102 ? 4.027 0.631 -1.891 1.00 86.88 102 GLY A N 1
ATOM 871 C CA . GLY A 1 102 ? 2.921 1.386 -1.295 1.00 86.88 102 GLY A CA 1
ATOM 872 C C . GLY A 1 102 ? 2.018 0.545 -0.389 1.00 86.88 102 GLY A C 1
ATOM 873 O O . GLY A 1 102 ? 2.383 -0.524 0.064 1.00 86.88 102 GLY A O 1
ATOM 874 N N . LEU A 1 103 ? 0.796 1.008 -0.137 1.00 88.69 103 LEU A N 1
ATOM 875 C CA . LEU A 1 103 ? -0.116 0.434 0.869 1.00 88.69 103 LEU A CA 1
ATOM 876 C C . LEU A 1 103 ? -0.773 -0.930 0.536 1.00 88.69 103 LEU A C 1
ATOM 878 O O . LEU A 1 103 ? -1.709 -1.335 1.226 1.00 88.69 103 LEU A O 1
ATOM 882 N N . ALA A 1 104 ? -0.312 -1.650 -0.492 1.00 91.94 104 ALA A N 1
ATOM 883 C CA . ALA A 1 104 ? -0.955 -2.869 -1.000 1.00 91.94 104 ALA A CA 1
ATOM 884 C C . ALA A 1 104 ? -2.480 -2.677 -1.164 1.00 91.94 104 ALA A C 1
ATOM 886 O O . ALA A 1 104 ? -2.938 -1.585 -1.511 1.00 91.94 104 ALA A O 1
ATOM 887 N N . GLY A 1 105 ? -3.278 -3.705 -0.861 1.00 92.75 105 GLY A N 1
ATOM 888 C CA . GLY A 1 105 ? -4.739 -3.646 -0.956 1.00 92.75 105 GLY A CA 1
ATOM 889 C C . GLY A 1 105 ? -5.418 -2.573 -0.091 1.00 92.75 105 GLY A C 1
ATOM 890 O O . GLY A 1 105 ? -6.570 -2.248 -0.350 1.00 92.75 105 GLY A O 1
ATOM 891 N N . ILE A 1 106 ? -4.726 -1.984 0.896 1.00 93.19 106 ILE A N 1
ATOM 892 C CA . ILE A 1 106 ? -5.262 -0.873 1.709 1.00 93.19 106 ILE A CA 1
ATOM 893 C C . ILE A 1 106 ? -5.411 0.393 0.859 1.00 93.19 106 ILE A C 1
ATOM 895 O O . ILE A 1 106 ? -6.237 1.241 1.173 1.00 93.19 106 ILE A O 1
ATOM 899 N N . ALA A 1 107 ? -4.642 0.530 -0.226 1.00 92.31 107 ALA A N 1
ATOM 900 C CA . ALA A 1 107 ? -4.648 1.719 -1.074 1.00 92.31 107 ALA A CA 1
ATOM 901 C C . ALA A 1 107 ? -6.049 2.109 -1.572 1.00 92.31 107 ALA A C 1
ATOM 903 O O . ALA A 1 107 ? -6.348 3.295 -1.677 1.00 92.31 107 ALA A O 1
ATOM 904 N N . GLU A 1 108 ? -6.919 1.125 -1.824 1.00 94.56 108 GLU A N 1
ATOM 905 C CA . GLU A 1 108 ? -8.296 1.372 -2.260 1.00 94.56 108 GLU A CA 1
ATOM 906 C C . GLU A 1 108 ? -9.102 2.170 -1.224 1.00 94.56 108 GLU A C 1
ATOM 908 O O . GLU A 1 108 ? -9.946 2.981 -1.602 1.00 94.56 108 GLU A O 1
ATOM 913 N N . TRP A 1 109 ? -8.808 2.017 0.071 1.00 94.44 109 TRP A N 1
ATOM 914 C CA . TRP A 1 109 ? -9.484 2.756 1.141 1.00 94.44 109 TRP A CA 1
ATOM 915 C C . TRP A 1 109 ? -9.314 4.277 1.015 1.00 94.44 109 TRP A C 1
ATOM 917 O O . TRP A 1 109 ? -10.197 5.026 1.414 1.00 94.44 109 TRP A O 1
ATOM 927 N N . PHE A 1 110 ? -8.222 4.735 0.397 1.00 89.88 110 PHE A N 1
ATOM 928 C CA . PHE A 1 110 ? -7.961 6.155 0.134 1.00 89.88 110 PHE A CA 1
ATOM 929 C C . PHE A 1 110 ? -8.644 6.670 -1.146 1.00 89.88 110 PHE A C 1
ATOM 931 O O . PHE A 1 110 ? -8.483 7.833 -1.524 1.00 89.88 110 PHE A O 1
ATOM 938 N N . SER A 1 111 ? -9.383 5.818 -1.859 1.00 91.00 111 SER A N 1
ATOM 939 C CA . SER A 1 111 ? -10.127 6.227 -3.047 1.00 91.00 111 SER A CA 1
ATOM 940 C C . SER A 1 111 ? -11.370 7.045 -2.686 1.00 91.00 111 SER A C 1
ATOM 942 O O . SER A 1 111 ? -11.895 6.992 -1.575 1.00 91.00 111 SER A O 1
ATOM 944 N N . LYS A 1 112 ? -11.894 7.780 -3.673 1.00 90.31 112 LYS A N 1
ATOM 945 C CA . LYS A 1 112 ? -13.126 8.568 -3.509 1.00 90.31 112 LYS A CA 1
ATOM 946 C C . LYS A 1 112 ? -14.339 7.720 -3.121 1.00 90.31 112 LYS A C 1
ATOM 948 O O . LYS A 1 112 ? -15.239 8.242 -2.484 1.00 90.31 112 LYS A O 1
ATOM 953 N N . GLU A 1 113 ? -14.371 6.446 -3.512 1.00 92.06 113 GLU A N 1
ATOM 954 C CA . GLU A 1 113 ? -15.473 5.533 -3.182 1.00 92.06 113 GLU A CA 1
ATOM 955 C C . GLU A 1 113 ? -15.593 5.301 -1.671 1.00 92.06 113 GLU A C 1
ATOM 957 O O . GLU A 1 113 ? -16.695 5.154 -1.150 1.00 92.06 113 GLU A O 1
ATOM 962 N N . TYR A 1 114 ? -14.467 5.345 -0.957 1.00 93.00 114 TYR A N 1
ATOM 963 C CA . TYR A 1 114 ? -14.398 5.091 0.477 1.00 93.00 114 TYR A CA 1
ATOM 964 C C . TYR A 1 114 ? -14.114 6.355 1.297 1.00 93.00 114 TYR A C 1
ATOM 966 O O . TYR A 1 114 ? -13.726 6.248 2.455 1.00 93.00 114 TYR A O 1
ATOM 974 N N . SER A 1 115 ? -14.368 7.555 0.762 1.00 90.19 115 SER A N 1
ATOM 975 C CA . SER A 1 115 ? -14.110 8.812 1.486 1.00 90.19 115 SER A CA 1
ATOM 976 C C . SER A 1 115 ? -14.930 8.974 2.771 1.00 90.19 115 SER A C 1
ATOM 978 O O . SER A 1 115 ? -14.526 9.703 3.670 1.00 90.19 115 SER A O 1
ATOM 980 N N . GLU A 1 116 ? -16.085 8.308 2.865 1.00 92.00 116 GLU A N 1
ATOM 981 C CA . GLU A 1 116 ? -16.922 8.273 4.076 1.00 92.00 116 GLU A CA 1
ATOM 982 C C . GLU A 1 116 ? -16.533 7.139 5.044 1.00 92.00 116 GLU A C 1
ATOM 984 O O . GLU A 1 116 ? -17.076 7.040 6.147 1.00 92.00 116 GLU A O 1
ATOM 989 N N . SER A 1 117 ? -15.603 6.263 4.649 1.00 93.81 117 SER A N 1
ATOM 990 C CA . SER A 1 117 ? -15.128 5.170 5.492 1.00 93.81 117 SER A CA 1
ATOM 991 C C . SER A 1 117 ? -14.149 5.698 6.530 1.00 93.81 117 SER A C 1
ATOM 993 O O . SER A 1 117 ? -12.998 6.005 6.232 1.00 93.81 117 SER A O 1
ATOM 995 N N . SER A 1 118 ? -14.585 5.758 7.786 1.00 91.94 118 SER A N 1
ATOM 996 C CA . SER A 1 118 ? -13.782 6.316 8.879 1.00 91.94 118 SER A CA 1
ATOM 997 C C . SER A 1 118 ? -12.648 5.411 9.369 1.00 91.94 118 SER A C 1
ATOM 999 O O . SER A 1 118 ? -11.821 5.859 10.160 1.00 91.94 118 SER A O 1
ATOM 1001 N N . SER A 1 119 ? -12.603 4.133 8.972 1.00 94.06 119 SER A N 1
ATOM 1002 C CA . SER A 1 119 ? -11.486 3.256 9.338 1.00 94.06 119 SER A CA 1
ATOM 1003 C C . SER A 1 119 ? -11.288 2.068 8.396 1.00 94.06 119 SER A C 1
ATOM 1005 O O . SER A 1 119 ? -12.231 1.538 7.806 1.00 94.06 119 SER A O 1
ATOM 1007 N N . CYS A 1 120 ? -10.037 1.615 8.321 1.00 95.19 120 CYS A N 1
ATOM 1008 C CA . CYS A 1 120 ? -9.621 0.374 7.682 1.00 95.19 120 CYS A CA 1
ATOM 1009 C C . CYS A 1 120 ? -8.930 -0.530 8.713 1.00 95.19 120 CYS A C 1
ATOM 1011 O O . CYS A 1 120 ? -8.131 -0.064 9.526 1.00 95.19 120 CYS A O 1
ATOM 1013 N N . LYS A 1 121 ? -9.224 -1.834 8.683 1.00 95.62 121 LYS A N 1
ATOM 1014 C CA . LYS A 1 121 ? -8.594 -2.845 9.543 1.00 95.62 121 LYS A CA 1
ATOM 1015 C C . LYS A 1 121 ? -7.985 -3.958 8.710 1.00 95.62 121 LYS A C 1
ATOM 1017 O O . LYS A 1 121 ? -8.627 -4.481 7.805 1.00 95.62 121 LYS A O 1
ATOM 1022 N N . VAL A 1 122 ? -6.784 -4.384 9.086 1.00 94.69 122 VAL A N 1
ATOM 1023 C CA . VAL A 1 122 ? -6.141 -5.579 8.532 1.00 94.69 122 VAL A CA 1
ATOM 1024 C C . VAL A 1 122 ? -5.993 -6.608 9.647 1.00 94.69 122 VAL A C 1
ATOM 1026 O O . VAL A 1 122 ? -5.355 -6.333 10.659 1.00 94.69 122 VAL A O 1
ATOM 1029 N N . ILE A 1 123 ? -6.612 -7.781 9.484 1.00 93.00 123 ILE A N 1
ATOM 1030 C CA . ILE A 1 123 ? -6.604 -8.866 10.478 1.00 93.00 123 ILE A CA 1
ATOM 1031 C C . ILE A 1 123 ? -6.208 -10.167 9.782 1.00 93.00 123 ILE A C 1
ATOM 1033 O O . ILE A 1 123 ? -6.977 -10.728 8.994 1.00 93.00 123 ILE A O 1
ATOM 1037 N N . GLY A 1 124 ? -5.010 -10.665 10.091 1.00 92.00 124 GLY A N 1
ATOM 1038 C CA . GLY A 1 124 ? -4.405 -11.746 9.318 1.00 92.00 124 GLY A CA 1
ATOM 1039 C C . GLY A 1 124 ? -4.169 -11.287 7.879 1.00 92.00 124 GLY A C 1
ATOM 1040 O O . GLY A 1 124 ? -3.581 -10.233 7.659 1.00 92.00 124 GLY A O 1
ATOM 1041 N N . ASP A 1 125 ? -4.632 -12.052 6.895 1.00 95.06 125 ASP A N 1
ATOM 1042 C CA . ASP A 1 125 ? -4.563 -11.694 5.472 1.00 95.06 125 ASP A CA 1
ATOM 1043 C C . ASP A 1 125 ? -5.737 -10.827 4.988 1.00 95.06 125 ASP A C 1
ATOM 1045 O O . ASP A 1 125 ? -5.709 -10.370 3.848 1.00 95.06 125 ASP A O 1
ATOM 1049 N N . ARG A 1 126 ? -6.758 -10.597 5.824 1.00 97.06 126 ARG A N 1
ATOM 1050 C CA . ARG A 1 126 ? -8.029 -9.962 5.440 1.00 97.06 126 ARG A CA 1
ATOM 1051 C C . ARG A 1 126 ? -8.021 -8.459 5.681 1.00 97.06 126 ARG A C 1
ATOM 1053 O O . ARG A 1 126 ? -7.559 -8.010 6.731 1.00 97.06 126 ARG A O 1
ATOM 1060 N N . ILE A 1 127 ? -8.623 -7.716 4.756 1.00 97.25 127 ILE A N 1
ATOM 1061 C CA . ILE A 1 127 ? -8.840 -6.269 4.855 1.00 97.25 127 ILE A CA 1
ATOM 1062 C C . ILE A 1 127 ? -10.330 -5.986 5.068 1.00 97.25 127 ILE A C 1
ATOM 1064 O O . ILE A 1 127 ? -11.185 -6.627 4.456 1.00 97.25 127 ILE A O 1
ATOM 1068 N N . TYR A 1 128 ? -10.639 -5.027 5.935 1.00 97.88 128 TYR A N 1
ATOM 1069 C CA . TYR A 1 128 ? -11.994 -4.568 6.216 1.00 97.88 128 TYR A CA 1
ATOM 1070 C C . TYR A 1 128 ? -12.061 -3.051 6.138 1.00 97.88 128 TYR A C 1
ATOM 1072 O O . TYR A 1 128 ? -11.210 -2.383 6.726 1.00 97.88 128 TYR A O 1
ATOM 1080 N N . PHE A 1 129 ? -13.101 -2.515 5.503 1.00 97.50 129 PHE A N 1
ATOM 1081 C CA . PHE A 1 129 ? -13.409 -1.082 5.537 1.00 97.50 129 PHE A CA 1
ATOM 1082 C C . PHE A 1 129 ? -14.674 -0.838 6.354 1.00 97.50 129 PHE A C 1
ATOM 1084 O O . PHE A 1 129 ? -15.572 -1.683 6.401 1.00 97.50 129 PHE A O 1
ATOM 1091 N N . GLN A 1 130 ? -14.738 0.306 7.030 1.00 96.69 130 GLN A N 1
ATOM 1092 C CA . GLN A 1 130 ? -15.917 0.706 7.779 1.00 96.69 130 GLN A CA 1
ATOM 1093 C C . GLN A 1 130 ? -16.938 1.369 6.857 1.00 96.69 130 GLN A C 1
ATOM 1095 O O . GLN A 1 130 ? -16.774 2.504 6.435 1.00 96.69 130 GLN A O 1
ATOM 1100 N N . GLU A 1 131 ? -18.052 0.694 6.616 1.00 95.00 131 GLU A N 1
ATOM 1101 C CA . GLU A 1 131 ? -19.145 1.207 5.795 1.00 95.00 131 GLU A CA 1
ATOM 1102 C C . GLU A 1 131 ? -20.440 1.173 6.594 1.00 95.00 131 GLU A C 1
ATOM 1104 O O . GLU A 1 131 ? -20.801 0.147 7.178 1.00 95.00 131 GLU A O 1
ATOM 1109 N N . LYS A 1 132 ? -21.149 2.307 6.642 1.00 92.25 132 LYS A N 1
ATOM 1110 C CA . LYS A 1 132 ? -22.441 2.433 7.345 1.00 92.25 132 LYS A CA 1
ATOM 1111 C C . LYS A 1 132 ? -22.386 1.893 8.786 1.00 92.25 132 LYS A C 1
ATOM 1113 O O . LYS A 1 132 ? -23.281 1.183 9.241 1.00 92.25 132 LYS A O 1
ATOM 1118 N N . GLY A 1 133 ? -21.290 2.190 9.490 1.00 92.12 133 GLY A N 1
ATOM 1119 C CA . GLY A 1 133 ? -21.065 1.775 10.878 1.00 92.12 133 GLY A CA 1
ATOM 1120 C C . GLY A 1 133 ? -20.641 0.313 11.078 1.00 92.12 133 GLY A C 1
ATOM 1121 O O . GLY A 1 133 ? -20.512 -0.114 12.223 1.00 92.12 133 GLY A O 1
ATOM 1122 N N . LYS A 1 134 ? -20.403 -0.463 10.012 1.00 95.75 134 LYS A N 1
ATOM 1123 C CA . LYS A 1 134 ? -20.005 -1.879 10.093 1.00 95.75 134 LYS A CA 1
ATOM 1124 C C . LYS A 1 134 ? -18.684 -2.133 9.377 1.00 95.75 134 LYS A C 1
ATOM 1126 O O . LYS A 1 134 ? -18.381 -1.495 8.380 1.00 95.75 134 LYS A O 1
ATOM 1131 N N . MET A 1 135 ? -17.914 -3.098 9.875 1.00 96.81 135 MET A N 1
ATOM 1132 C CA . MET A 1 135 ? -16.701 -3.573 9.203 1.00 96.81 135 MET A CA 1
ATOM 1133 C C . MET A 1 135 ? -17.079 -4.561 8.100 1.00 96.81 135 MET A C 1
ATOM 1135 O O . MET A 1 135 ? -17.592 -5.642 8.390 1.00 96.81 135 MET A O 1
ATOM 1139 N N . VAL A 1 136 ? -16.823 -4.193 6.849 1.00 97.81 136 VAL A N 1
ATOM 1140 C CA . VAL A 1 136 ? -17.129 -4.997 5.662 1.00 97.81 136 VAL A CA 1
ATOM 1141 C C . VAL A 1 136 ? -15.845 -5.627 5.142 1.00 97.81 136 VAL A C 1
ATOM 1143 O O . VAL A 1 136 ? -14.881 -4.920 4.856 1.00 97.81 136 VAL A O 1
ATOM 1146 N N . LEU A 1 137 ? -15.831 -6.959 5.026 1.00 97.88 137 LEU A N 1
ATOM 1147 C CA . LEU A 1 137 ? -14.712 -7.707 4.450 1.00 97.88 137 LEU A CA 1
ATOM 1148 C C . LEU A 1 137 ? -14.545 -7.350 2.972 1.00 97.88 137 LEU A C 1
ATOM 1150 O O . LEU A 1 137 ? -15.513 -7.366 2.212 1.00 97.88 137 LEU A O 1
ATOM 1154 N N . LYS A 1 138 ? -13.306 -7.091 2.567 1.00 97.44 138 LYS A N 1
ATOM 1155 C CA . LYS A 1 138 ? -12.957 -6.745 1.195 1.00 97.44 138 LYS A CA 1
ATOM 1156 C C . LYS A 1 138 ? -12.269 -7.898 0.463 1.00 97.44 138 LYS A C 1
ATOM 1158 O O . LYS A 1 138 ? -11.691 -8.773 1.111 1.00 97.44 138 LYS A O 1
ATOM 1163 N N . PRO A 1 139 ? -12.339 -7.936 -0.883 1.00 96.38 139 PRO A N 1
ATOM 1164 C CA . PRO A 1 139 ? -11.713 -9.000 -1.665 1.00 96.38 139 PRO A CA 1
ATOM 1165 C C . PRO A 1 139 ? -10.180 -8.932 -1.643 1.00 96.38 139 PRO A C 1
ATOM 1167 O O . PRO A 1 139 ? -9.529 -9.936 -1.937 1.00 96.38 139 PRO A O 1
ATOM 1170 N N . GLN A 1 140 ? -9.597 -7.778 -1.300 1.00 94.75 140 GLN A N 1
ATOM 1171 C CA . GLN A 1 140 ? -8.148 -7.640 -1.213 1.00 94.75 140 GLN A CA 1
ATOM 1172 C C . GLN A 1 140 ? -7.577 -8.431 -0.042 1.00 94.75 140 GLN A C 1
ATOM 1174 O O . GLN A 1 140 ? -8.189 -8.570 1.021 1.00 94.75 140 GLN A O 1
ATOM 1179 N N . LYS A 1 141 ? -6.341 -8.893 -0.230 1.00 93.94 141 LYS A N 1
ATOM 1180 C CA . LYS A 1 141 ? -5.569 -9.585 0.794 1.00 93.94 141 LYS A CA 1
ATOM 1181 C C . LYS A 1 141 ? -4.164 -9.024 0.888 1.00 93.94 141 LYS A C 1
ATOM 1183 O O . LYS A 1 141 ? -3.612 -8.575 -0.110 1.00 93.94 141 LYS A O 1
ATOM 1188 N N . ILE A 1 142 ? -3.563 -9.122 2.070 1.00 92.56 142 ILE A N 1
ATOM 1189 C CA . ILE A 1 142 ? -2.143 -8.804 2.269 1.00 92.56 142 ILE A CA 1
ATOM 1190 C C . ILE A 1 142 ? -1.452 -10.001 2.910 1.00 92.56 142 ILE A C 1
ATOM 1192 O O . ILE A 1 142 ? -1.745 -10.378 4.049 1.00 92.56 142 ILE A O 1
ATOM 1196 N N . ARG A 1 143 ? -0.512 -10.599 2.172 1.00 89.69 143 ARG A N 1
ATOM 1197 C CA . ARG A 1 143 ? 0.306 -11.710 2.675 1.00 89.69 143 ARG A CA 1
ATOM 1198 C C . ARG A 1 143 ? 1.133 -11.256 3.878 1.00 89.69 143 ARG A C 1
ATOM 1200 O O . ARG A 1 143 ? 1.492 -10.086 3.985 1.00 89.69 143 ARG A O 1
ATOM 1207 N N . GLN A 1 144 ? 1.450 -12.194 4.768 1.00 89.31 144 GLN A N 1
ATOM 1208 C CA . GLN A 1 144 ? 2.177 -11.909 6.007 1.00 89.31 144 GLN A CA 1
ATOM 1209 C C . GLN A 1 144 ? 3.487 -11.157 5.768 1.00 89.31 144 GLN A C 1
ATOM 1211 O O . GLN A 1 144 ? 3.672 -10.093 6.346 1.00 89.31 144 GLN A O 1
ATOM 1216 N N . GLU A 1 145 ? 4.329 -11.649 4.860 1.00 87.00 145 GLU A N 1
ATOM 1217 C CA . GLU A 1 145 ? 5.596 -11.002 4.505 1.00 87.00 145 GLU A CA 1
ATOM 1218 C C . GLU A 1 145 ? 5.397 -9.532 4.102 1.00 87.00 145 GLU A C 1
ATOM 1220 O O . GLU A 1 145 ? 6.067 -8.635 4.613 1.00 87.00 145 GLU A O 1
ATOM 1225 N N . ARG A 1 146 ? 4.408 -9.258 3.241 1.00 87.00 146 ARG A N 1
ATOM 1226 C CA . ARG A 1 146 ? 4.115 -7.895 2.791 1.00 87.00 146 ARG A CA 1
ATOM 1227 C C . ARG A 1 146 ? 3.582 -7.016 3.923 1.00 87.00 146 ARG A C 1
ATOM 1229 O O . ARG A 1 146 ? 3.976 -5.856 4.016 1.00 87.00 146 ARG A O 1
ATOM 1236 N N . ARG A 1 147 ? 2.734 -7.549 4.814 1.00 88.50 147 ARG A N 1
ATOM 1237 C CA . ARG A 1 147 ? 2.288 -6.816 6.014 1.00 88.50 147 ARG A CA 1
ATOM 1238 C C . ARG A 1 147 ? 3.454 -6.480 6.933 1.00 88.50 147 ARG A C 1
ATOM 1240 O O . ARG A 1 147 ? 3.510 -5.371 7.447 1.00 88.50 147 ARG A O 1
ATOM 1247 N N . GLU A 1 148 ? 4.371 -7.416 7.150 1.00 85.50 148 GLU A N 1
ATOM 1248 C CA . GLU A 1 148 ? 5.548 -7.190 7.990 1.00 85.50 148 GLU A CA 1
ATOM 1249 C C . GLU A 1 148 ? 6.452 -6.108 7.397 1.00 85.50 148 GLU A C 1
ATOM 1251 O O . GLU A 1 148 ? 6.906 -5.230 8.128 1.00 85.50 148 GLU A O 1
ATOM 1256 N N . GLN A 1 149 ? 6.657 -6.113 6.076 1.00 81.81 149 GLN A N 1
ATOM 1257 C CA . GLN A 1 149 ? 7.363 -5.038 5.377 1.00 81.81 149 GLN A CA 1
ATOM 1258 C C . GLN A 1 149 ? 6.656 -3.683 5.537 1.00 81.81 149 GLN A C 1
ATOM 1260 O O . GLN A 1 149 ? 7.318 -2.698 5.852 1.00 81.81 149 GLN A O 1
ATOM 1265 N N . LEU A 1 150 ? 5.327 -3.629 5.372 1.00 82.62 150 LEU A N 1
ATOM 1266 C CA . LEU A 1 150 ? 4.531 -2.413 5.590 1.00 82.62 150 LEU A CA 1
ATOM 1267 C C . LEU A 1 150 ? 4.673 -1.885 7.019 1.00 82.62 150 LEU A C 1
ATOM 1269 O O . LEU A 1 150 ? 4.963 -0.710 7.215 1.00 82.62 150 LEU A O 1
ATOM 1273 N N . VAL A 1 151 ? 4.527 -2.760 8.016 1.00 82.50 151 VAL A N 1
ATOM 1274 C CA . VAL A 1 151 ? 4.697 -2.402 9.428 1.00 82.50 151 VAL A CA 1
ATOM 1275 C C . VAL A 1 151 ? 6.104 -1.873 9.684 1.00 82.50 151 VAL A C 1
ATOM 1277 O O . VAL A 1 151 ? 6.246 -0.826 10.304 1.00 82.50 151 VAL A O 1
ATOM 1280 N N . ARG A 1 152 ? 7.153 -2.546 9.194 1.00 78.81 152 ARG A N 1
ATOM 1281 C CA . ARG A 1 152 ? 8.535 -2.054 9.329 1.00 78.81 152 ARG A CA 1
ATOM 1282 C C . ARG A 1 152 ? 8.686 -0.666 8.715 1.00 78.81 152 ARG A C 1
ATOM 1284 O O . ARG A 1 152 ? 9.262 0.205 9.354 1.00 78.81 152 ARG A O 1
ATOM 1291 N N . ALA A 1 153 ? 8.137 -0.451 7.523 1.00 77.19 153 ALA A N 1
ATOM 1292 C CA . ALA A 1 153 ? 8.208 0.836 6.850 1.00 77.19 153 ALA A CA 1
ATOM 1293 C C . ALA A 1 153 ? 7.481 1.949 7.623 1.00 77.19 153 ALA A C 1
ATOM 1295 O O . ALA A 1 153 ? 8.003 3.057 7.716 1.00 77.19 153 ALA A O 1
ATOM 1296 N N . PHE A 1 154 ? 6.338 1.646 8.242 1.00 77.75 154 PHE A N 1
ATOM 1297 C CA . PHE A 1 154 ? 5.665 2.582 9.137 1.00 77.75 154 PHE A CA 1
ATOM 1298 C C . PHE A 1 154 ? 6.486 2.891 10.394 1.00 77.75 154 PHE A C 1
ATOM 1300 O O . PHE A 1 154 ? 6.578 4.047 10.780 1.00 77.75 154 PHE A O 1
ATOM 1307 N N . LEU A 1 155 ? 7.141 1.903 11.006 1.00 77.06 155 LEU A N 1
ATOM 1308 C CA . LEU A 1 155 ? 7.948 2.132 12.213 1.00 77.06 155 LEU A CA 1
ATOM 1309 C C . LEU A 1 155 ? 9.252 2.897 11.944 1.00 77.06 155 LEU A C 1
ATOM 1311 O O . LEU A 1 155 ? 9.758 3.575 12.833 1.00 77.06 155 LEU A O 1
ATOM 1315 N N . LEU A 1 156 ? 9.772 2.883 10.710 1.00 73.12 156 LEU A N 1
ATOM 1316 C CA . LEU A 1 156 ? 10.870 3.776 10.298 1.00 73.12 156 LEU A CA 1
ATOM 1317 C C . LEU A 1 156 ? 10.473 5.269 10.328 1.00 73.12 156 LEU A C 1
ATOM 1319 O O . LEU A 1 156 ? 11.329 6.157 10.227 1.00 73.12 156 LEU A O 1
ATOM 1323 N N . LEU A 1 157 ? 9.178 5.574 10.444 1.00 66.88 157 LEU A N 1
ATOM 1324 C CA . LEU A 1 157 ? 8.668 6.933 10.638 1.00 66.88 157 LEU A CA 1
ATOM 1325 C C . LEU A 1 157 ? 8.847 7.434 12.061 1.00 66.88 157 LEU A C 1
ATOM 1327 O O . LEU A 1 157 ? 8.933 8.643 12.259 1.00 66.88 157 LEU A O 1
ATOM 1331 N N . THR A 1 158 ? 8.958 6.520 13.015 1.00 65.88 158 THR A N 1
ATOM 1332 C CA . THR A 1 158 ? 8.965 6.795 14.448 1.00 65.88 158 THR A CA 1
ATOM 1333 C C . THR A 1 158 ? 10.243 6.228 15.077 1.00 65.88 158 THR A C 1
ATOM 1335 O O . THR A 1 158 ? 10.168 5.281 15.857 1.00 65.88 158 THR A O 1
ATOM 1338 N N . PRO A 1 159 ? 11.435 6.776 14.750 1.00 61.97 159 PRO A N 1
ATOM 1339 C CA . PRO A 1 159 ? 12.716 6.247 15.233 1.00 61.97 159 PRO A CA 1
ATOM 1340 C C . PRO A 1 159 ? 12.865 6.303 16.763 1.00 61.97 159 PRO A C 1
ATOM 1342 O O . PRO A 1 159 ? 13.639 5.537 17.325 1.00 61.97 159 PRO A O 1
ATOM 1345 N N . GLU A 1 160 ? 12.101 7.176 17.426 1.00 60.53 160 GLU A N 1
ATOM 1346 C CA . GLU A 1 160 ? 12.076 7.335 18.886 1.00 60.53 160 GLU A CA 1
ATOM 1347 C C . GLU A 1 160 ? 11.157 6.320 19.597 1.00 60.53 160 GLU A C 1
ATOM 1349 O O . GLU A 1 160 ? 11.182 6.200 20.825 1.00 60.53 160 GLU A O 1
ATOM 1354 N N . GLU A 1 161 ? 10.321 5.578 18.859 1.00 61.16 161 GLU A N 1
ATOM 1355 C CA . GLU A 1 161 ? 9.513 4.519 19.455 1.00 61.16 161 GLU A CA 1
ATOM 1356 C C . GLU A 1 161 ? 10.337 3.246 19.631 1.00 61.16 161 GLU A C 1
ATOM 1358 O O . GLU A 1 161 ? 10.917 2.705 18.688 1.00 61.16 161 GLU A O 1
ATOM 1363 N N . ARG A 1 162 ? 10.356 2.722 20.860 1.00 59.00 162 ARG A N 1
ATOM 1364 C CA . ARG A 1 162 ? 11.017 1.447 21.127 1.00 59.00 162 ARG A CA 1
ATOM 1365 C C . ARG A 1 162 ? 10.321 0.325 20.349 1.00 59.00 162 ARG A C 1
ATOM 1367 O O . ARG A 1 162 ? 9.119 0.114 20.496 1.00 59.00 162 ARG A O 1
ATOM 1374 N N . LEU A 1 163 ? 11.093 -0.396 19.536 1.00 58.19 163 LEU A N 1
ATOM 1375 C CA . LEU A 1 163 ? 10.629 -1.490 18.667 1.00 58.19 163 LEU A CA 1
ATOM 1376 C C . LEU A 1 163 ? 10.103 -2.722 19.430 1.00 58.19 163 LEU A C 1
ATOM 1378 O O . LEU A 1 163 ? 9.536 -3.617 18.802 1.00 58.19 163 LEU A O 1
ATOM 1382 N N . ASP A 1 164 ? 10.339 -2.779 20.744 1.00 62.88 164 ASP A N 1
ATOM 1383 C CA . ASP A 1 164 ? 9.933 -3.843 21.670 1.00 62.88 164 ASP A CA 1
ATOM 1384 C C . ASP A 1 164 ? 8.506 -3.666 22.214 1.00 62.88 164 ASP A C 1
ATOM 1386 O O . ASP A 1 164 ? 8.043 -4.496 22.992 1.00 62.88 164 ASP A O 1
ATOM 1390 N N . LYS A 1 165 ? 7.797 -2.602 21.818 1.00 66.44 165 LYS A N 1
ATOM 1391 C CA . LYS A 1 165 ? 6.397 -2.408 22.191 1.00 66.44 165 LYS A CA 1
ATOM 1392 C C . LYS A 1 165 ? 5.470 -3.248 21.314 1.00 66.44 165 LYS A C 1
ATOM 1394 O O . LYS A 1 165 ? 5.571 -3.263 20.091 1.00 66.44 165 LYS A O 1
ATOM 1399 N N . ASP A 1 166 ? 4.475 -3.856 21.950 1.00 73.69 166 ASP A N 1
ATOM 1400 C CA . ASP A 1 166 ? 3.390 -4.574 21.265 1.00 73.69 166 ASP A CA 1
ATOM 1401 C C . ASP A 1 166 ? 2.375 -3.627 20.592 1.00 73.69 166 ASP A C 1
ATOM 1403 O O . ASP A 1 166 ? 1.478 -4.061 19.865 1.00 73.69 166 ASP A O 1
ATOM 1407 N N . PHE A 1 167 ? 2.511 -2.319 20.822 1.00 81.94 167 PHE A N 1
ATOM 1408 C CA . PHE A 1 167 ? 1.620 -1.271 20.339 1.00 81.94 167 PH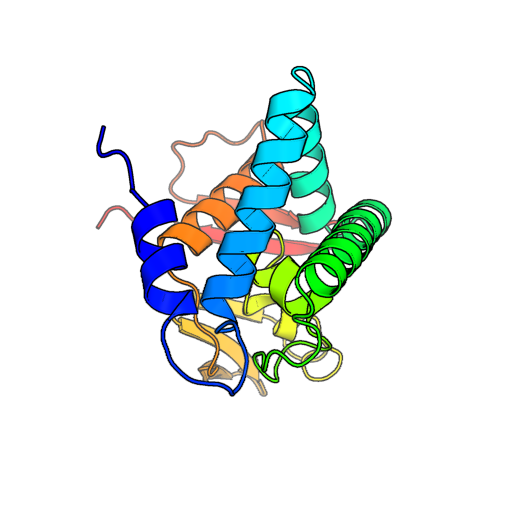E A CA 1
ATOM 1409 C C . PHE A 1 167 ? 2.414 -0.085 19.796 1.00 81.94 167 PHE A C 1
ATOM 1411 O O . PHE A 1 167 ? 3.299 0.436 20.479 1.00 81.94 167 PHE A O 1
ATOM 1418 N N . HIS A 1 168 ? 2.019 0.373 18.610 1.00 81.00 168 HIS A N 1
ATOM 1419 C CA . HIS A 1 168 ? 2.547 1.572 17.969 1.00 81.00 168 HIS A CA 1
ATOM 1420 C C . HIS A 1 168 ? 1.410 2.421 17.401 1.00 81.00 168 HIS A C 1
ATOM 1422 O O . HIS A 1 168 ? 0.489 1.888 16.771 1.00 81.00 168 HIS A O 1
ATOM 1428 N N . GLU A 1 169 ? 1.494 3.736 17.581 1.00 84.19 169 GLU A N 1
ATOM 1429 C CA . GLU A 1 169 ? 0.580 4.707 16.977 1.00 84.19 169 GLU A CA 1
ATOM 1430 C C . GLU A 1 169 ? 1.386 5.754 16.207 1.00 84.19 169 GLU A C 1
ATOM 1432 O O . GLU A 1 169 ? 2.303 6.370 16.741 1.00 84.19 169 GLU A O 1
ATOM 1437 N N . LEU A 1 170 ? 1.038 5.966 14.940 1.00 82.31 170 LEU A N 1
ATOM 1438 C CA . LEU A 1 170 ? 1.714 6.920 14.064 1.00 82.31 170 LEU A CA 1
ATOM 1439 C C . LEU A 1 170 ? 0.723 7.655 13.168 1.00 82.31 170 LEU A C 1
ATOM 1441 O O . LEU A 1 170 ? -0.399 7.200 12.944 1.00 82.31 170 LEU A O 1
ATOM 1445 N N . TYR A 1 171 ? 1.165 8.790 12.639 1.00 79.12 171 TYR A N 1
ATOM 1446 C CA . TYR A 1 171 ? 0.361 9.675 11.806 1.00 79.12 171 TYR A CA 1
ATOM 1447 C C . TYR A 1 171 ? 1.055 9.887 10.459 1.00 79.12 171 TYR A C 1
ATOM 1449 O O . TYR A 1 171 ? 2.255 10.16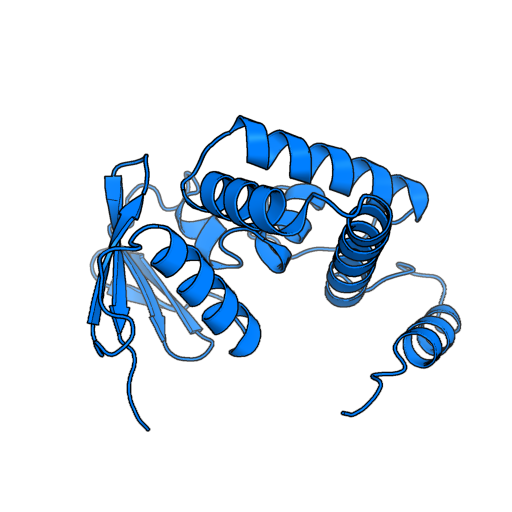6 10.403 1.00 79.12 171 TYR A O 1
ATOM 1457 N N . THR A 1 172 ? 0.309 9.737 9.370 1.00 77.25 172 THR A N 1
ATOM 1458 C CA . THR A 1 172 ? 0.752 10.085 8.010 1.00 77.25 172 THR A CA 1
ATOM 1459 C C . THR A 1 172 ? 0.627 11.593 7.761 1.00 77.25 172 THR A C 1
ATOM 1461 O O . THR A 1 172 ? 0.059 12.327 8.571 1.00 77.25 172 THR A O 1
ATOM 1464 N N . LEU A 1 173 ? 1.145 12.087 6.628 1.00 71.12 173 LEU A N 1
ATOM 1465 C CA . LEU A 1 173 ? 1.096 13.520 6.289 1.00 71.12 173 LEU A CA 1
ATOM 1466 C C . LEU A 1 173 ? -0.324 14.051 6.091 1.00 71.12 173 LEU A C 1
ATOM 1468 O O . LEU A 1 173 ? -0.571 15.230 6.327 1.00 71.12 173 LEU A O 1
ATOM 1472 N N . ASP A 1 174 ? -1.245 13.198 5.649 1.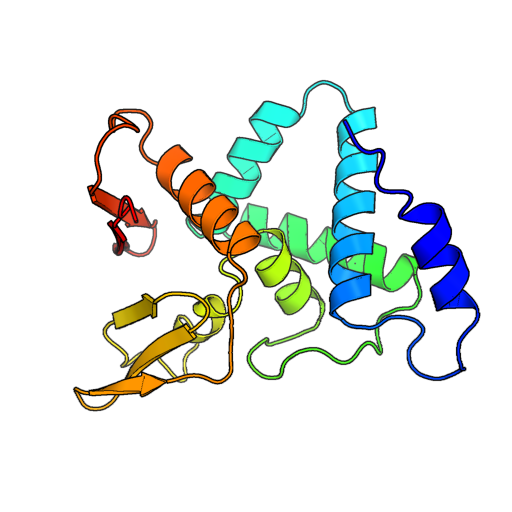00 75.81 174 ASP A N 1
ATOM 1473 C CA . ASP A 1 174 ? -2.661 13.542 5.504 1.00 75.81 174 ASP A CA 1
ATOM 1474 C C . ASP A 1 174 ? -3.436 13.471 6.834 1.00 75.81 174 ASP A C 1
ATOM 1476 O O . ASP A 1 174 ? -4.647 13.678 6.856 1.00 75.81 174 ASP A O 1
ATOM 1480 N N . GLY A 1 175 ? -2.744 13.207 7.950 1.00 80.62 175 GLY A N 1
ATOM 1481 C CA . GLY A 1 175 ? -3.330 13.116 9.284 1.00 80.62 175 GLY A CA 1
ATOM 1482 C C . GLY A 1 175 ? -3.975 11.764 9.590 1.00 80.62 175 GLY A C 1
ATOM 1483 O O . GLY A 1 175 ? -4.545 11.604 10.672 1.00 80.62 175 GLY A O 1
ATOM 1484 N N . THR A 1 176 ? -3.881 10.779 8.690 1.00 84.31 176 THR A N 1
ATOM 1485 C CA . THR A 1 176 ? -4.391 9.431 8.956 1.00 84.31 176 THR A CA 1
ATOM 1486 C C . THR A 1 176 ? -3.630 8.798 10.114 1.00 84.31 176 THR A C 1
ATOM 1488 O O . THR A 1 176 ? -2.407 8.652 10.093 1.00 84.31 176 THR A O 1
ATOM 1491 N N . ARG A 1 177 ? -4.379 8.379 11.135 1.00 88.00 177 ARG A N 1
ATOM 1492 C CA . ARG A 1 177 ? -3.841 7.645 12.277 1.00 88.00 177 ARG A CA 1
ATOM 1493 C C . ARG A 1 177 ? -3.741 6.161 11.953 1.00 88.00 177 ARG A C 1
ATOM 1495 O O . ARG A 1 177 ? -4.744 5.518 11.641 1.00 88.00 177 ARG A O 1
ATOM 1502 N N . ILE A 1 178 ? -2.545 5.612 12.093 1.00 87.12 178 ILE A N 1
ATOM 1503 C CA . ILE A 1 178 ? -2.246 4.198 11.906 1.00 87.12 178 ILE A CA 1
ATOM 1504 C C . ILE A 1 178 ? -1.884 3.607 13.262 1.00 87.12 178 ILE A C 1
ATOM 1506 O O . ILE A 1 178 ? -0.991 4.092 13.953 1.00 87.12 178 ILE A O 1
ATOM 1510 N N . THR A 1 179 ? -2.572 2.529 13.623 1.00 88.00 179 THR A N 1
ATOM 1511 C CA . THR A 1 179 ? -2.308 1.778 14.849 1.00 88.00 179 THR A CA 1
ATOM 1512 C C . THR A 1 179 ? -1.849 0.375 14.486 1.00 88.00 179 THR A C 1
ATOM 1514 O O . THR A 1 179 ? -2.543 -0.341 13.759 1.00 88.00 179 THR A O 1
ATOM 1517 N N . VAL A 1 180 ? -0.689 -0.027 14.996 1.00 86.06 180 VAL A N 1
ATOM 1518 C CA . VAL A 1 180 ? -0.128 -1.364 14.793 1.00 86.06 180 VAL A CA 1
ATOM 1519 C C . VAL A 1 180 ? -0.130 -2.109 16.119 1.00 86.06 180 VAL A C 1
ATOM 1521 O O . VAL A 1 180 ? 0.429 -1.638 17.105 1.00 86.06 180 VAL A O 1
ATOM 1524 N N . PHE A 1 181 ? -0.721 -3.302 16.108 1.00 83.94 181 PHE A N 1
ATOM 1525 C CA . PHE A 1 181 ? -0.665 -4.252 17.213 1.00 83.94 181 PHE A CA 1
ATOM 1526 C C . PHE A 1 181 ? 0.228 -5.424 16.800 1.00 83.94 181 PHE A C 1
ATOM 1528 O O . PHE A 1 181 ? -0.052 -6.095 15.802 1.00 83.94 181 PHE A O 1
ATOM 1535 N N . ARG A 1 182 ? 1.307 -5.666 17.544 1.00 71.94 182 ARG A N 1
ATOM 1536 C CA . ARG A 1 182 ? 2.151 -6.855 17.408 1.00 71.94 182 ARG A CA 1
ATOM 1537 C C . ARG A 1 182 ? 1.732 -7.836 18.497 1.00 71.94 182 ARG A C 1
ATOM 1539 O O . ARG A 1 182 ? 1.926 -7.574 19.670 1.00 71.94 182 ARG A O 1
ATOM 1546 N N . GLY A 1 183 ? 1.084 -8.929 18.108 1.00 59.53 183 GLY A N 1
ATOM 1547 C CA . GLY A 1 183 ? 0.788 -10.022 19.031 1.00 59.53 183 GLY A CA 1
ATOM 1548 C C . GLY A 1 183 ? 1.895 -11.066 18.972 1.00 59.53 183 GLY A C 1
ATOM 1549 O O . GLY A 1 183 ? 2.267 -11.489 17.878 1.00 59.53 183 GLY A O 1
ATOM 1550 N N . THR A 1 184 ? 2.388 -11.505 20.126 1.00 45.84 184 THR A N 1
ATOM 1551 C CA . THR A 1 184 ? 3.018 -12.819 20.270 1.00 45.84 184 THR A CA 1
ATOM 1552 C C . THR A 1 184 ? 1.904 -13.866 20.242 1.00 45.84 184 THR A C 1
ATOM 1554 O O . THR A 1 184 ? 1.107 -13.969 21.172 1.00 45.84 184 THR A O 1
ATOM 1557 N N . GLN A 1 185 ? 1.788 -14.597 19.136 1.00 36.41 185 GLN A N 1
ATOM 1558 C CA . GLN A 1 185 ? 1.106 -15.892 19.120 1.00 36.41 185 GLN A CA 1
ATOM 1559 C C . GLN A 1 185 ? 2.114 -16.955 18.722 1.00 36.41 185 GLN A C 1
ATOM 1561 O O . GLN A 1 185 ? 2.841 -16.708 17.732 1.00 36.41 185 GLN A O 1
#

Solvent-accessible surface area (backbone atoms only — not comparable to full-atom values): 11014 Å² total; per-residue (Å²): 134,83,79,79,64,53,70,62,50,52,63,56,51,71,72,59,70,100,69,59,89,46,56,50,71,55,46,39,52,51,52,53,48,56,53,49,54,63,45,62,76,62,79,72,43,69,69,56,46,53,50,42,48,38,4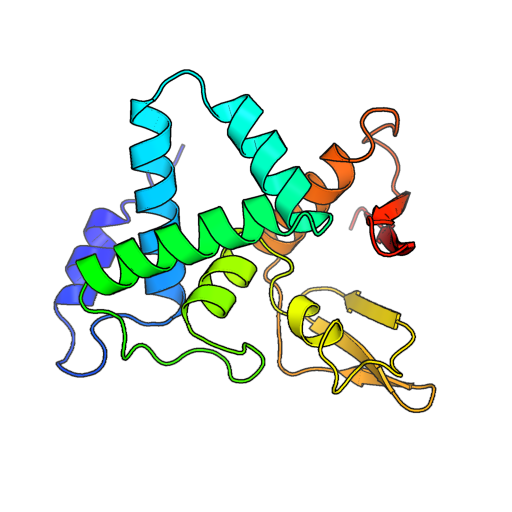0,34,60,40,61,42,62,68,47,46,50,51,51,37,55,51,44,46,50,51,34,57,75,68,71,46,80,79,42,67,68,69,83,76,39,94,44,64,41,55,40,42,42,18,68,74,66,41,65,34,60,58,49,43,57,77,33,81,91,30,70,84,37,88,47,75,48,76,60,85,46,41,33,26,41,30,52,98,93,38,79,42,80,47,94,46,58,42,56,66,70,60,47,52,52,50,52,52,47,56,49,70,74,41,80,88,56,68,87,88,52,49,63,49,78,48,69,37,77,86,62,53,75,47,76,47,76,57,78,93,126

Nearest PDB structures (foldseek):
  8rkd-assembly1_B  TM=5.927E-01  e=3.548E-03  Caulobacter vibrioides NA1000

pLDDT: mean 79.49, std 17.05, range [28.66, 97.88]

Mean predicted aligned error: 9.3 Å